Protein AF-A0AAP0GZ06-F1 (afdb_monomer)

Nearest PDB structures (foldseek):
  8beh-assembly1_n  TM=2.079E-01  e=6.860E+00  Arabidopsis thaliana
  8rdj-assembly1_H  TM=1.596E-01  e=8.346E+00  Sinapis alba

Organism: NCBI:txid3103831

Mean predicted aligned error: 20.28 Å

Solvent-accessible surface area (backbone atoms only — not comparable to full-atom values): 12655 Å² total; per-residue (Å²): 132,88,83,87,90,87,86,88,87,82,84,87,82,82,89,81,88,84,79,86,78,85,72,88,73,71,86,73,78,65,66,45,80,48,63,12,76,64,76,67,52,70,44,82,39,38,63,75,54,50,51,58,40,12,73,73,49,83,70,37,52,61,40,74,68,58,50,53,52,29,54,47,44,39,70,70,39,95,53,95,58,54,70,66,58,24,42,51,52,50,38,50,54,49,46,51,66,65,70,61,57,80,59,100,54,55,66,61,54,48,53,50,52,52,50,51,53,53,48,56,64,66,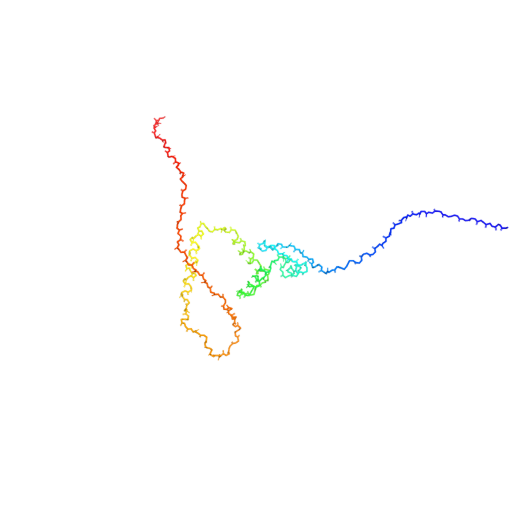73,44,81,73,76,79,80,75,78,94,72,86,80,91,78,94,67,100,63,90,72,80,78,76,77,91,79,83,76,86,84,79,79,82,79,87,78,79,90,80,87,81,86,80,88,80,92,80,83,87,80,85,83,82,90,78,87,85,92,130

Secondary structure (DSSP, 8-state):
-------------------------------EEEE-TTT--EEEE-HHHHHHHHHHTTT----HHHHHHHHHHHHH-SS---HHHHHHHHHHHHHHHHHT-S-S-HHHHHHHHHHHHHHHHHHS-------S------------PPPS----------------PPP---------------

InterPro domains:
  IPR012876 Protein of unknown function DUF1677, plant [PF07911] (31-124)
  IPR012876 Protein of unknown function DUF1677, plant [PTHR33108] (17-156)

pLDDT: mean 71.79, std 23.16, range [31.97, 98.0]

Foldseek 3Di:
DDDDDDDDDDDDDDDDDDDDDPDPDDPPQDWDWDQFPQARDIDIGGPVVQVVCCVQQVNGGHDPVLVVQLVVLCVVDPDRDHSNVSSVVSSVVSVCVVPVPQPPCNPVVVVVVVVVVVVVVVPPPPPPDDDDDDDDDDDPDPDDDDDPPDDPPPPDPDDDDDDDDDDDDDDDDDDDDDDDDD

Sequence (182 aa):
MSTTVMSDAVMMPSTESQSATANLSSPTTEVEFAECECCGLTEECTPAYMERIRERYQGKWICGLCGEAVKEEIVRSERLISTEEAMMRHMTFRRASRSSGPPPNPAVHLISAMRQIIRRSLDSPRSLRSVPCSPTRKTDSVGIARSESCIPSLTLAVESLSLSTSNASDEFEEPSEKDLET

Radius of gyration: 37.29 Å; Cα contacts (8 Å, |Δi|>4): 82; chains: 1; bounding box: 120×60×111 Å

Structure (mmCIF, N/CA/C/O backbone):
data_AF-A0AAP0GZ06-F1
#
_entry.id   AF-A0AAP0GZ06-F1
#
loop_
_atom_site.group_PDB
_atom_site.id
_atom_site.type_symbol
_atom_site.label_atom_id
_atom_site.label_alt_id
_atom_site.label_comp_id
_atom_site.label_asym_id
_atom_site.label_entity_id
_atom_site.label_seq_id
_atom_site.pdbx_PDB_ins_code
_atom_site.Cartn_x
_atom_site.Cartn_y
_atom_site.Cartn_z
_atom_site.occupancy
_atom_site.B_iso_or_equiv
_atom_site.auth_seq_id
_atom_site.auth_comp_id
_atom_site.auth_asym_id
_atom_site.auth_atom_id
_atom_site.pdbx_PDB_model_num
ATOM 1 N N . MET A 1 1 ? -54.064 36.022 72.153 1.00 43.84 1 MET A N 1
ATOM 2 C CA . MET A 1 1 ? -53.258 34.867 72.609 1.00 43.84 1 MET A CA 1
ATOM 3 C C . MET A 1 1 ? -52.317 34.567 71.447 1.00 43.84 1 MET A C 1
ATOM 5 O O . MET A 1 1 ? -52.826 34.261 70.382 1.00 43.84 1 MET A O 1
ATOM 9 N N . SER A 1 2 ? -51.082 35.088 71.464 1.00 47.38 2 SER A N 1
ATOM 10 C CA . SER A 1 2 ? -49.859 34.377 71.921 1.00 47.38 2 SER A CA 1
ATOM 11 C C . SER A 1 2 ? -49.608 33.147 71.029 1.00 47.38 2 SER A C 1
ATOM 13 O O . SER A 1 2 ? -50.518 32.343 70.912 1.00 47.38 2 SER A O 1
ATOM 15 N N . THR A 1 3 ? -48.491 32.890 70.341 1.00 43.47 3 THR A N 1
ATOM 16 C CA . THR A 1 3 ? -47.041 33.134 70.542 1.00 43.47 3 THR A CA 1
ATOM 17 C C . THR A 1 3 ? -46.351 32.418 69.354 1.00 43.47 3 THR A C 1
ATOM 19 O O . THR A 1 3 ? -46.776 31.319 69.022 1.00 43.47 3 THR A O 1
ATOM 22 N N . THR A 1 4 ? -45.439 33.024 68.587 1.00 53.28 4 THR A N 1
ATOM 23 C CA . THR A 1 4 ? -43.962 32.865 68.669 1.00 53.28 4 THR A CA 1
ATOM 24 C C . THR A 1 4 ? -43.348 32.254 67.390 1.00 53.28 4 THR A C 1
ATOM 26 O O . THR A 1 4 ? -43.836 31.279 66.835 1.00 53.28 4 THR A O 1
ATOM 29 N N . VAL A 1 5 ? -42.267 32.926 66.984 1.00 51.78 5 VAL A N 1
ATOM 30 C CA . VAL A 1 5 ? -41.202 32.748 65.973 1.00 51.78 5 VAL A CA 1
ATOM 31 C C . VAL A 1 5 ? -40.556 31.359 65.792 1.00 51.78 5 VAL A C 1
ATOM 33 O O . VAL A 1 5 ? -40.440 30.623 66.763 1.00 51.78 5 VAL A O 1
ATOM 36 N N . MET A 1 6 ? -39.992 31.098 64.594 1.00 47.09 6 MET A N 1
ATOM 37 C CA . MET A 1 6 ? -38.533 30.977 64.328 1.00 47.09 6 MET A CA 1
ATOM 38 C C . MET A 1 6 ? -38.221 31.234 62.833 1.00 47.09 6 MET A C 1
ATOM 40 O O . MET A 1 6 ? -39.014 30.898 61.957 1.00 47.09 6 MET A O 1
ATOM 44 N N . SER A 1 7 ? -37.087 31.886 62.579 1.00 65.00 7 SER A N 1
ATOM 45 C CA . SER A 1 7 ? -36.560 32.364 61.290 1.00 65.00 7 SER A CA 1
ATOM 46 C C . SER A 1 7 ? -35.683 31.316 60.592 1.00 65.00 7 SER A C 1
ATOM 48 O O . SER A 1 7 ? -35.081 30.516 61.295 1.00 65.00 7 SER A O 1
ATOM 50 N N . ASP A 1 8 ? -35.486 31.412 59.269 1.00 48.53 8 ASP A N 1
ATOM 51 C CA . ASP A 1 8 ? -34.122 31.547 58.725 1.00 48.53 8 ASP A CA 1
ATOM 52 C C . ASP A 1 8 ? -34.098 32.039 57.270 1.00 48.53 8 ASP A C 1
ATOM 54 O O . ASP A 1 8 ? -34.990 31.752 56.470 1.00 48.53 8 ASP A O 1
ATOM 58 N N . ALA A 1 9 ? -33.068 32.816 56.954 1.00 53.09 9 ALA A N 1
ATOM 59 C CA . ALA A 1 9 ? -32.809 33.417 55.656 1.00 53.09 9 ALA A CA 1
ATOM 60 C C . ALA A 1 9 ? -31.606 32.728 55.014 1.00 53.09 9 ALA A C 1
ATOM 62 O O . ALA A 1 9 ? -30.548 32.699 55.629 1.00 53.09 9 ALA A O 1
ATOM 63 N N . VAL A 1 10 ? -31.707 32.268 53.762 1.00 52.47 10 VAL A N 1
ATOM 64 C CA . VAL A 1 10 ? -30.516 32.059 52.920 1.00 52.47 10 VAL A CA 1
ATOM 65 C C . VAL A 1 10 ? -30.846 32.046 51.421 1.00 52.47 10 VAL A C 1
ATOM 67 O O . VAL A 1 10 ? -31.590 31.204 50.938 1.00 52.47 10 VAL A O 1
ATOM 70 N N . MET A 1 11 ? -30.206 32.995 50.729 1.00 42.44 11 MET A N 1
ATOM 71 C CA . MET A 1 11 ? -29.525 32.875 49.430 1.00 42.44 11 MET A CA 1
ATOM 72 C C . MET A 1 11 ? -30.334 32.538 48.158 1.00 42.44 11 MET A C 1
ATOM 74 O O . MET A 1 11 ? -30.712 31.401 47.905 1.00 42.44 11 MET A O 1
ATOM 78 N N . MET A 1 12 ? -30.462 33.540 47.277 1.00 44.38 12 MET A N 1
ATOM 79 C CA . MET A 1 12 ? -30.664 33.344 45.830 1.00 44.38 12 MET A CA 1
ATOM 80 C C . MET A 1 12 ? -29.331 32.937 45.174 1.00 44.38 12 MET A C 1
ATOM 82 O O . MET A 1 12 ? -28.272 33.347 45.658 1.00 44.38 12 MET A O 1
ATOM 86 N N . PRO A 1 13 ? -29.363 32.221 44.037 1.00 54.28 13 PRO A N 1
ATOM 87 C CA . PRO A 1 13 ? -29.021 32.935 42.804 1.00 54.28 13 PRO A CA 1
ATOM 88 C C . PRO A 1 13 ? -29.869 32.571 41.568 1.00 54.28 13 PRO A C 1
ATOM 90 O O . PRO A 1 13 ? -30.161 31.417 41.279 1.00 54.28 13 PRO A O 1
ATOM 93 N N . SER A 1 14 ? -30.237 33.641 40.863 1.00 44.16 14 SER A N 1
ATOM 94 C CA . SER A 1 14 ? -30.214 33.899 39.416 1.00 44.16 14 SER A CA 1
ATOM 95 C C . SER A 1 14 ? -30.240 32.749 38.388 1.00 44.16 14 SER A C 1
ATOM 97 O O . SER A 1 14 ? -29.300 31.976 38.270 1.00 44.16 14 SER A O 1
ATOM 99 N N . THR A 1 15 ? -31.298 32.800 37.562 1.00 48.66 15 THR A N 1
ATOM 100 C CA . THR A 1 15 ? -31.327 32.745 36.079 1.00 48.66 15 THR A CA 1
ATOM 101 C C . THR A 1 15 ? -30.446 31.738 35.330 1.00 48.66 15 THR A C 1
ATOM 103 O O . THR A 1 15 ? -29.238 31.915 35.289 1.00 48.66 15 THR A O 1
ATOM 106 N N . GLU A 1 16 ? -31.066 30.877 34.510 1.00 41.91 16 GLU A N 1
ATOM 107 C CA . GLU A 1 16 ? -30.888 30.962 33.047 1.00 41.91 16 GLU A CA 1
ATOM 108 C C . GLU A 1 16 ? -31.939 30.152 32.267 1.00 41.91 16 GLU A C 1
ATOM 110 O O . GLU A 1 16 ? -32.264 29.009 32.591 1.00 41.91 16 GLU A O 1
ATOM 115 N N . SER A 1 17 ? -32.481 30.794 31.233 1.00 50.09 17 SER A N 1
ATOM 116 C CA . SER A 1 17 ? -33.440 30.261 30.269 1.00 50.09 17 SER A CA 1
ATOM 117 C C . SER A 1 17 ? -32.804 29.191 29.384 1.00 50.09 17 SER A C 1
ATO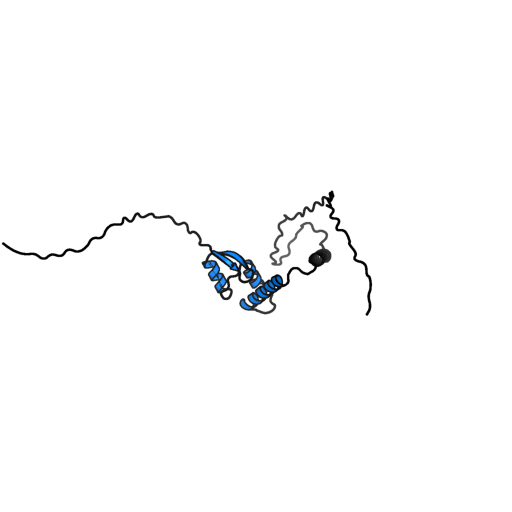M 119 O O . SER A 1 17 ? -31.853 29.471 28.662 1.00 50.09 17 SER A O 1
ATOM 121 N N . GLN A 1 18 ? -33.383 27.992 29.348 1.00 50.00 18 GLN A N 1
ATOM 122 C CA . GLN A 1 18 ? -33.022 26.968 28.367 1.00 50.00 18 GLN A CA 1
ATOM 123 C C . GLN A 1 18 ? -33.938 27.084 27.143 1.00 50.00 18 GLN A C 1
ATOM 125 O O . GLN A 1 18 ? -35.078 26.622 27.144 1.00 50.00 18 GLN A O 1
ATOM 130 N N . SER A 1 19 ? -33.431 27.736 26.096 1.00 43.78 19 SER A N 1
ATOM 131 C CA . SER A 1 19 ? -33.987 27.661 24.744 1.00 43.78 19 SER A CA 1
ATOM 132 C C . SER A 1 19 ? -33.504 26.367 24.091 1.00 43.78 19 SER A C 1
ATOM 134 O O . SER A 1 19 ? -32.322 26.224 23.788 1.00 43.78 19 SER A O 1
ATOM 136 N N . ALA A 1 20 ? -34.420 25.426 23.872 1.00 48.34 20 ALA A N 1
ATOM 137 C CA . ALA A 1 20 ? -34.165 24.198 23.132 1.00 48.34 20 ALA A CA 1
ATOM 138 C C . ALA A 1 20 ? -34.096 24.487 21.622 1.00 48.34 20 ALA A C 1
ATOM 140 O O . ALA A 1 20 ? -35.120 24.628 20.956 1.00 48.34 20 ALA A O 1
ATOM 141 N N . THR A 1 21 ? -32.887 24.549 21.067 1.00 46.06 21 THR A N 1
ATOM 142 C CA . THR A 1 21 ? -32.644 24.400 19.628 1.00 46.06 21 THR A CA 1
ATOM 143 C C . THR A 1 21 ? -32.327 22.938 19.332 1.00 46.06 21 THR A C 1
ATOM 145 O O . THR A 1 21 ? -31.205 22.464 19.497 1.00 46.06 21 THR A O 1
ATOM 148 N N . ALA A 1 22 ? -33.343 22.198 18.891 1.00 54.78 22 ALA A N 1
ATOM 149 C CA . ALA A 1 22 ? -33.158 20.900 18.259 1.00 54.78 22 ALA A CA 1
ATOM 150 C C . ALA A 1 22 ? -32.552 21.116 16.862 1.00 54.78 22 ALA A C 1
ATOM 152 O O . ALA A 1 22 ? -33.269 21.382 15.899 1.00 54.78 22 ALA A O 1
ATOM 153 N N . ASN A 1 23 ? -31.227 21.025 16.752 1.00 57.28 23 ASN A N 1
ATOM 154 C CA . ASN A 1 23 ? -30.559 20.959 15.457 1.00 57.28 23 ASN A CA 1
ATOM 155 C C . ASN A 1 23 ? -30.614 19.514 14.948 1.00 57.28 23 ASN A C 1
ATOM 157 O O . ASN A 1 23 ? -30.036 18.610 15.552 1.00 57.28 23 ASN A O 1
ATOM 161 N N . LEU A 1 24 ? -31.322 19.306 13.833 1.00 56.00 24 LEU A N 1
ATOM 162 C CA . LEU A 1 24 ? -31.245 18.086 13.034 1.00 56.00 24 LEU A CA 1
ATOM 163 C C . LEU A 1 24 ? -29.794 17.896 12.574 1.00 56.00 24 LEU A C 1
ATOM 165 O O . LEU A 1 24 ? -29.344 18.548 11.635 1.00 56.00 24 LEU A O 1
ATOM 169 N N . SER A 1 25 ? -29.069 17.003 13.240 1.00 48.88 25 SER A N 1
ATOM 170 C CA . SER A 1 25 ? -27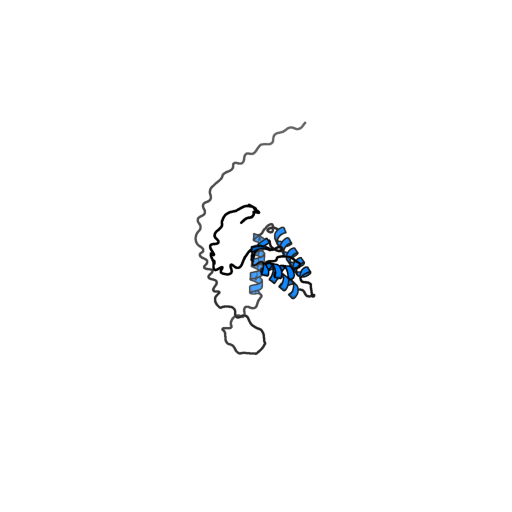.746 16.577 12.805 1.00 48.88 25 SER A CA 1
ATOM 171 C C . SER A 1 25 ? -27.924 15.433 11.810 1.00 48.88 25 SER A C 1
ATOM 173 O O . SER A 1 25 ? -28.234 14.302 12.187 1.00 48.88 25 SER A O 1
ATOM 175 N N . SER A 1 26 ? -27.779 15.723 10.516 1.00 56.53 26 SER A N 1
ATOM 176 C CA . SER A 1 26 ? -27.399 14.687 9.552 1.00 56.53 26 SER A CA 1
ATOM 177 C C . SER A 1 26 ? -26.149 13.981 10.085 1.00 56.53 26 SER A C 1
ATOM 179 O O . SER A 1 26 ? -25.292 14.687 10.619 1.00 56.53 26 SER A O 1
ATOM 181 N N . PRO A 1 27 ? -25.985 12.655 9.945 1.00 60.56 27 PRO A N 1
ATOM 182 C CA . PRO A 1 27 ? -24.750 12.006 10.352 1.00 60.56 27 PRO A CA 1
ATOM 183 C C . PRO A 1 27 ? -23.624 12.535 9.461 1.00 60.56 27 PRO A C 1
ATOM 185 O O . PRO A 1 27 ? -23.414 12.059 8.349 1.00 60.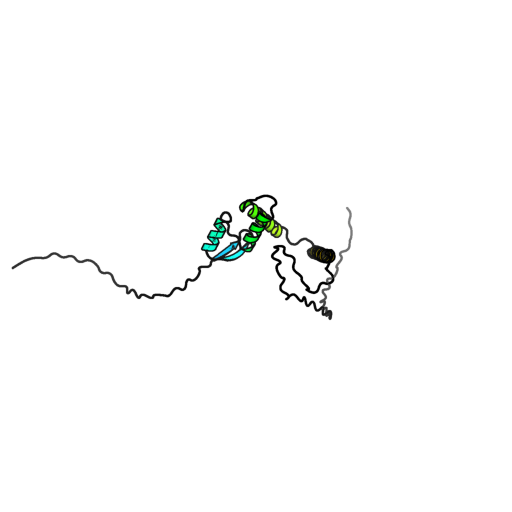56 27 PRO A O 1
ATOM 188 N N . THR A 1 28 ? -22.922 13.563 9.927 1.00 63.56 28 THR A N 1
ATOM 189 C CA . THR A 1 28 ? -21.618 13.934 9.403 1.00 63.56 28 THR A CA 1
ATOM 190 C C . THR A 1 28 ? -20.729 12.752 9.732 1.00 63.56 28 THR A C 1
ATOM 192 O O . THR A 1 28 ? -20.362 12.559 10.889 1.00 63.56 28 THR A O 1
ATOM 195 N N . THR A 1 29 ? -20.476 11.892 8.747 1.00 76.94 29 THR A N 1
ATOM 196 C CA . THR A 1 29 ? -19.461 10.850 8.868 1.00 76.94 29 THR A CA 1
ATOM 197 C C . THR A 1 29 ? -18.151 11.547 9.176 1.00 76.94 29 THR A C 1
ATOM 199 O O . THR A 1 29 ? -17.583 12.208 8.310 1.00 76.94 29 THR A O 1
ATOM 202 N N . GLU A 1 30 ? -17.743 11.455 10.435 1.00 88.44 30 GLU A N 1
ATOM 203 C CA . GLU A 1 30 ? -16.473 11.963 10.918 1.00 88.44 30 GLU A CA 1
ATOM 204 C C . GLU A 1 30 ? -15.359 11.272 10.129 1.00 88.44 30 GLU A C 1
ATOM 206 O O . GLU A 1 30 ? -15.278 10.039 10.076 1.00 88.44 30 GLU A O 1
ATOM 211 N N . VAL A 1 31 ? -14.573 12.085 9.429 1.00 94.50 31 VAL A N 1
ATOM 212 C CA . VAL A 1 31 ? -13.456 11.654 8.594 1.00 94.50 31 VAL A CA 1
ATOM 213 C C . VAL A 1 31 ? -12.180 12.301 9.111 1.00 94.50 31 VAL A C 1
ATOM 215 O O . VAL A 1 31 ? -12.157 13.486 9.440 1.00 94.50 31 VAL A O 1
ATOM 218 N N . GLU A 1 32 ? -11.121 11.508 9.168 1.00 94.12 32 GLU A N 1
ATOM 219 C CA . GLU A 1 32 ? -9.778 11.891 9.582 1.00 94.12 32 GLU A CA 1
ATOM 220 C C . GLU A 1 32 ? -8.793 11.649 8.434 1.00 94.12 32 GLU A C 1
ATOM 222 O O . GLU A 1 32 ? -9.022 10.813 7.558 1.00 94.12 32 GLU A O 1
ATOM 227 N N . PHE A 1 33 ? -7.669 12.360 8.452 1.00 96.25 33 PHE A N 1
ATOM 228 C CA . PHE A 1 33 ? -6.562 12.117 7.532 1.00 96.25 33 PHE A CA 1
ATOM 229 C C . PHE A 1 33 ? -5.517 11.243 8.215 1.00 96.25 33 PHE A C 1
ATOM 231 O O . PHE A 1 33 ? -5.000 11.603 9.273 1.00 96.25 33 PHE A O 1
ATOM 238 N N . ALA A 1 34 ? -5.169 10.118 7.597 1.00 96.38 34 ALA A N 1
ATOM 239 C CA . ALA A 1 34 ? -4.198 9.184 8.150 1.00 96.38 34 ALA A CA 1
ATOM 240 C C . ALA A 1 34 ? -3.103 8.848 7.130 1.00 96.38 34 ALA A C 1
ATOM 242 O O . ALA A 1 34 ? -3.376 8.447 5.997 1.00 96.38 34 ALA A O 1
ATOM 243 N N . GLU A 1 35 ? -1.843 8.993 7.543 1.00 97.25 35 GLU A N 1
ATOM 244 C CA . GLU A 1 35 ? -0.670 8.708 6.714 1.00 97.25 35 GLU A CA 1
ATOM 245 C C . GLU A 1 35 ? -0.278 7.228 6.801 1.00 97.25 35 GLU A C 1
ATOM 247 O O . GLU A 1 35 ? 0.003 6.703 7.877 1.00 97.25 35 GLU A O 1
ATOM 252 N N . CYS A 1 36 ? -0.242 6.541 5.660 1.00 97.19 36 CYS A N 1
ATOM 253 C CA . CYS A 1 36 ? 0.118 5.129 5.586 1.00 97.19 36 CYS A CA 1
ATOM 254 C C . CYS A 1 36 ? 1.582 4.874 5.972 1.00 97.19 36 CYS A C 1
ATOM 256 O O . CYS A 1 36 ? 2.507 5.353 5.312 1.00 97.19 36 CYS A O 1
ATOM 258 N N . GLU A 1 37 ? 1.806 3.979 6.934 1.00 95.69 37 GLU A N 1
ATOM 259 C CA . GLU A 1 37 ? 3.143 3.642 7.444 1.00 95.69 37 GLU A CA 1
ATOM 260 C C . GLU A 1 37 ? 4.045 2.937 6.420 1.00 95.69 37 GLU A C 1
ATOM 262 O O . GLU A 1 37 ? 5.271 2.917 6.552 1.00 95.69 37 GLU A O 1
ATOM 267 N N . CYS A 1 38 ? 3.463 2.329 5.383 1.00 94.94 38 CYS A N 1
ATOM 268 C CA . CYS A 1 38 ? 4.240 1.724 4.307 1.00 94.94 38 CYS A CA 1
ATOM 269 C C . CYS A 1 38 ? 4.753 2.776 3.325 1.00 94.94 38 CYS A C 1
ATOM 271 O O . CYS A 1 38 ? 5.876 2.651 2.834 1.00 94.94 38 CYS A O 1
ATOM 273 N N . CYS A 1 39 ? 3.923 3.764 2.979 1.00 94.88 39 CYS A N 1
ATOM 274 C CA . CYS A 1 39 ? 4.129 4.576 1.786 1.00 94.88 39 CYS A CA 1
ATOM 275 C C . CYS A 1 39 ? 4.176 6.083 1.959 1.00 94.88 39 CYS A C 1
ATOM 277 O O . CYS A 1 39 ? 4.667 6.740 1.040 1.00 94.88 39 CYS A O 1
ATOM 279 N N . GLY A 1 40 ? 3.702 6.600 3.085 1.00 94.56 40 GLY A N 1
ATOM 280 C CA . GLY A 1 40 ? 3.523 8.028 3.316 1.00 94.56 40 GLY A CA 1
ATOM 281 C C . GLY A 1 40 ? 2.369 8.647 2.523 1.00 94.56 40 GLY A C 1
ATOM 282 O O . GLY A 1 40 ? 2.290 9.864 2.428 1.00 94.56 40 GLY A O 1
ATOM 283 N N . LEU A 1 41 ? 1.499 7.842 1.894 1.00 95.00 41 LEU A N 1
ATOM 284 C CA . LEU A 1 41 ? 0.279 8.368 1.280 1.00 95.00 41 LEU A CA 1
ATOM 285 C C . LEU A 1 41 ? -0.732 8.669 2.385 1.00 95.00 41 LEU A C 1
ATOM 287 O O . LEU A 1 41 ? -1.040 7.783 3.185 1.00 95.00 41 LEU A O 1
ATOM 291 N N . THR A 1 42 ? -1.253 9.888 2.390 1.00 97.31 42 THR A N 1
ATOM 292 C CA . THR A 1 42 ? -2.337 10.306 3.280 1.00 97.31 42 THR A CA 1
ATOM 293 C C . THR A 1 42 ? -3.683 10.024 2.623 1.00 97.31 42 THR A C 1
ATOM 295 O O . THR A 1 42 ? -3.897 10.401 1.472 1.00 97.31 42 THR A O 1
ATOM 298 N N . GLU A 1 43 ? -4.585 9.367 3.350 1.00 96.12 43 GLU A N 1
ATOM 299 C CA . GLU A 1 43 ? -5.951 9.067 2.905 1.00 96.12 43 GLU A CA 1
ATOM 300 C C . GLU A 1 43 ? -6.980 9.627 3.899 1.00 96.12 43 GLU A C 1
ATOM 302 O O . GLU A 1 43 ? -6.721 9.676 5.102 1.00 96.12 43 GLU A O 1
ATOM 307 N N . GLU A 1 44 ? -8.144 10.035 3.385 1.00 96.00 44 GLU A N 1
ATOM 308 C CA . GLU A 1 44 ? -9.330 10.384 4.179 1.00 96.00 44 GLU A CA 1
ATOM 309 C C . GLU A 1 44 ? -10.058 9.108 4.591 1.00 96.00 44 GLU A C 1
ATOM 311 O O . GLU A 1 44 ? -10.425 8.293 3.740 1.00 96.00 44 GLU A O 1
ATOM 316 N N . CYS A 1 45 ? -10.254 8.898 5.888 1.00 95.06 45 CYS A N 1
ATOM 317 C CA . CYS A 1 45 ? -10.784 7.655 6.429 1.00 95.06 45 CYS A CA 1
ATOM 318 C C . CYS A 1 45 ? -11.682 7.900 7.636 1.00 95.06 45 CYS A C 1
ATOM 320 O O . CYS A 1 45 ? -11.477 8.830 8.405 1.00 95.06 45 CYS A O 1
ATOM 322 N N . THR A 1 46 ? -12.672 7.030 7.834 1.00 96.00 46 THR A N 1
ATOM 323 C CA . THR A 1 46 ? -13.455 7.047 9.074 1.00 96.00 46 THR A CA 1
ATOM 324 C C . THR A 1 46 ? -12.669 6.368 10.203 1.00 96.00 46 THR A C 1
ATOM 326 O O . THR A 1 46 ? -11.983 5.369 9.939 1.00 96.00 46 THR A O 1
ATOM 329 N N . PRO A 1 47 ? -12.807 6.812 11.466 1.00 95.62 47 PRO A N 1
ATOM 330 C CA . PRO A 1 47 ? -12.124 6.187 12.604 1.00 95.62 47 PRO A CA 1
ATOM 331 C C . PRO A 1 47 ? -12.393 4.677 12.706 1.00 95.62 47 PRO A C 1
ATOM 333 O O . PRO A 1 47 ? -11.472 3.871 12.844 1.00 95.62 47 PRO A O 1
ATOM 336 N N . ALA A 1 48 ? -13.646 4.265 12.486 1.00 95.94 48 ALA A N 1
ATOM 337 C CA . ALA A 1 48 ? -14.047 2.857 12.482 1.00 95.94 48 ALA A CA 1
ATOM 338 C C . ALA A 1 48 ? -13.402 2.029 11.350 1.00 95.94 48 ALA A C 1
ATOM 340 O O . ALA A 1 48 ? -13.255 0.808 11.453 1.00 95.94 48 ALA A O 1
ATOM 341 N N . TYR A 1 49 ? -13.043 2.646 10.219 1.00 95.94 49 TYR A N 1
ATOM 342 C CA . TYR A 1 49 ? -12.261 1.963 9.189 1.00 95.94 49 TYR A CA 1
ATOM 343 C C . TYR A 1 49 ? -10.791 1.850 9.600 1.00 95.94 49 TYR A C 1
ATOM 345 O O . TYR A 1 49 ? -10.211 0.774 9.455 1.00 95.94 49 TYR A O 1
ATOM 353 N N . MET A 1 50 ? -10.219 2.908 10.178 1.00 96.06 50 MET A N 1
ATOM 354 C CA . MET A 1 50 ? -8.847 2.902 10.689 1.00 96.06 50 MET A CA 1
ATOM 355 C C . MET A 1 50 ? -8.614 1.814 11.734 1.00 96.06 50 MET A C 1
ATOM 357 O O . MET A 1 50 ? -7.628 1.085 11.635 1.00 96.06 50 MET A O 1
ATOM 361 N N . GLU A 1 51 ? -9.530 1.643 12.685 1.00 96.94 51 GLU A N 1
ATOM 362 C CA . GLU A 1 51 ? -9.456 0.579 13.693 1.00 96.94 51 GLU A CA 1
ATOM 363 C C . GLU A 1 51 ? -9.430 -0.817 13.061 1.00 96.94 51 GLU A C 1
ATOM 365 O O . GLU A 1 51 ? -8.512 -1.590 13.328 1.00 96.94 51 GLU A O 1
ATOM 370 N N . ARG A 1 52 ? -10.341 -1.111 12.123 1.00 96.94 52 ARG A N 1
ATOM 371 C CA . ARG A 1 52 ? -10.371 -2.408 11.416 1.00 96.94 52 ARG A CA 1
ATOM 372 C C . ARG A 1 52 ? -9.088 -2.704 10.641 1.00 96.94 52 ARG A C 1
ATOM 374 O O . ARG A 1 52 ? -8.678 -3.860 10.521 1.00 96.94 52 ARG A O 1
ATOM 381 N N . ILE A 1 53 ? -8.467 -1.677 10.064 1.00 97.44 53 ILE A N 1
ATOM 382 C CA . ILE A 1 53 ? -7.178 -1.823 9.382 1.00 97.44 53 ILE A CA 1
ATOM 383 C C . ILE A 1 53 ? -6.080 -2.120 10.404 1.00 97.44 53 ILE A C 1
ATOM 385 O O . ILE A 1 53 ? 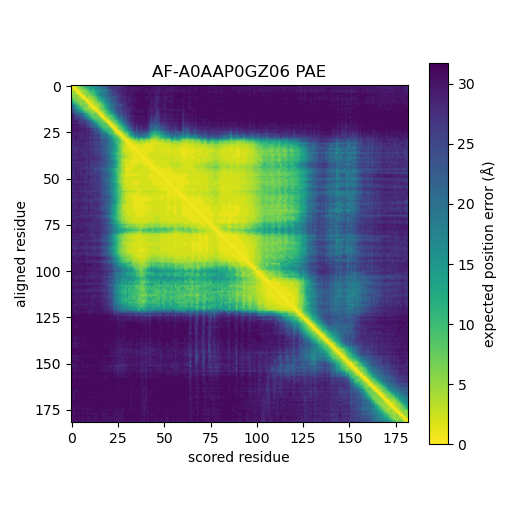-5.332 -3.081 10.217 1.00 97.44 53 ILE A O 1
ATOM 389 N N . ARG A 1 54 ? -6.030 -1.385 11.518 1.00 97.19 54 ARG A N 1
ATOM 390 C CA . ARG A 1 54 ? -5.050 -1.623 12.586 1.00 97.19 54 ARG A CA 1
ATOM 391 C C . ARG A 1 54 ? -5.179 -3.019 13.194 1.00 97.19 54 ARG A C 1
ATOM 393 O O . ARG A 1 54 ? -4.162 -3.673 13.403 1.00 97.19 54 ARG A O 1
ATOM 400 N N . GLU A 1 55 ? -6.391 -3.525 13.399 1.00 97.25 55 GLU A N 1
ATOM 401 C CA . GLU A 1 55 ? -6.627 -4.901 13.862 1.00 97.25 55 GLU A CA 1
ATOM 402 C C . GLU A 1 55 ? -6.030 -5.947 12.910 1.00 97.25 55 GLU A C 1
ATOM 404 O O . GLU A 1 55 ? -5.419 -6.926 13.341 1.00 97.25 55 GLU A O 1
ATOM 409 N N . ARG A 1 56 ? -6.166 -5.735 11.596 1.00 96.12 56 ARG A N 1
ATOM 410 C CA . ARG A 1 56 ? -5.671 -6.667 10.573 1.00 96.12 56 ARG A CA 1
ATOM 411 C C . ARG A 1 56 ? -4.151 -6.623 10.406 1.00 96.12 56 ARG A C 1
ATOM 413 O O . ARG A 1 56 ? -3.539 -7.648 10.096 1.00 96.12 56 ARG A O 1
ATOM 420 N N . TYR A 1 57 ? -3.552 -5.451 10.582 1.00 96.38 57 TYR A N 1
ATOM 421 C CA . TYR A 1 57 ? -2.171 -5.160 10.198 1.00 96.38 57 TYR A CA 1
ATOM 422 C C . TYR A 1 57 ? -1.297 -4.778 11.399 1.00 96.38 57 TYR A C 1
ATOM 424 O O . TYR A 1 57 ? -0.512 -3.836 11.345 1.00 96.38 57 TYR A O 1
ATOM 432 N N . GLN A 1 58 ? -1.419 -5.533 12.495 1.00 94.19 58 GLN A N 1
ATOM 433 C CA . GLN A 1 58 ? -0.512 -5.476 13.652 1.00 94.19 58 GLN A CA 1
ATOM 434 C C . GLN A 1 58 ? -0.433 -4.071 14.276 1.00 94.19 58 GLN A C 1
ATOM 436 O O . GLN A 1 58 ? 0.640 -3.572 14.608 1.00 94.19 58 GLN A O 1
ATOM 441 N N . GLY A 1 59 ? -1.585 -3.411 14.399 1.00 95.81 59 GLY A N 1
ATOM 442 C CA . GLY A 1 59 ? -1.715 -2.063 14.945 1.00 95.81 59 GLY A CA 1
ATOM 443 C C . GLY A 1 59 ? -1.382 -0.946 13.957 1.00 95.81 59 GLY A C 1
ATOM 444 O O . GLY A 1 59 ? -1.532 0.222 14.312 1.00 95.81 59 GLY A O 1
ATOM 445 N N . LYS A 1 60 ? -0.963 -1.277 12.730 1.00 95.56 60 LYS A N 1
ATOM 446 C CA . LYS A 1 60 ? -0.503 -0.292 11.754 1.00 95.56 60 LYS A CA 1
ATOM 447 C C . LYS A 1 60 ? -1.616 0.206 10.858 1.00 95.56 60 LYS A C 1
ATOM 449 O O . LYS A 1 60 ? -2.446 -0.569 10.377 1.00 95.56 60 LYS A O 1
ATOM 454 N N . TRP A 1 61 ? -1.599 1.502 10.582 1.00 97.12 61 TRP A N 1
ATOM 455 C CA . TRP A 1 61 ? -2.433 2.077 9.540 1.00 97.12 61 TRP A CA 1
ATOM 456 C C . TRP A 1 61 ? -1.738 1.935 8.182 1.00 97.12 61 TRP A C 1
ATOM 458 O O . TRP A 1 61 ? -0.627 2.432 7.971 1.00 97.12 61 TRP A O 1
ATOM 468 N N . ILE A 1 62 ? -2.405 1.259 7.244 1.00 97.25 62 ILE A N 1
ATOM 469 C CA . ILE A 1 62 ? -1.946 1.139 5.860 1.00 97.25 62 ILE A CA 1
ATOM 470 C C . ILE A 1 62 ? -3.056 1.539 4.890 1.00 97.25 62 ILE A C 1
ATOM 472 O O . ILE A 1 62 ? -4.220 1.197 5.089 1.00 97.25 62 ILE A O 1
ATOM 476 N N . CYS A 1 63 ? -2.674 2.235 3.821 1.00 97.06 63 CYS A N 1
ATOM 477 C CA . CYS A 1 63 ? -3.594 2.653 2.771 1.00 97.06 63 CYS A CA 1
ATOM 478 C C . CYS A 1 63 ? -4.182 1.462 2.009 1.00 97.06 63 CYS A C 1
ATOM 480 O O . CYS A 1 63 ? -3.590 0.373 1.975 1.00 97.06 63 CYS A O 1
ATOM 482 N N . GLY A 1 64 ? -5.300 1.685 1.314 1.00 95.94 64 GLY A N 1
ATOM 483 C CA . GLY A 1 64 ? -5.984 0.636 0.547 1.00 95.94 64 GLY A CA 1
ATOM 484 C C . GLY A 1 64 ? -5.068 -0.084 -0.451 1.00 95.94 64 GLY A C 1
ATOM 485 O O . GLY A 1 64 ? -5.078 -1.311 -0.537 1.00 95.94 64 GLY A O 1
ATOM 486 N N . LEU A 1 65 ? -4.194 0.660 -1.136 1.00 96.75 65 LEU A N 1
ATOM 487 C CA . LEU A 1 65 ? -3.256 0.102 -2.119 1.00 96.75 65 LEU A CA 1
ATOM 488 C C . LEU A 1 65 ? -2.173 -0.780 -1.484 1.00 96.75 65 LEU A C 1
ATOM 490 O O . LEU A 1 65 ? -1.839 -1.837 -2.019 1.00 96.75 65 LEU A O 1
ATOM 494 N N . CYS A 1 66 ? -1.617 -0.364 -0.344 1.00 97.25 66 CYS A N 1
ATOM 495 C CA . CYS A 1 66 ? -0.657 -1.185 0.391 1.00 97.25 66 CYS A CA 1
ATOM 496 C C . CYS A 1 66 ? -1.340 -2.421 0.987 1.00 97.25 66 CYS A C 1
ATOM 498 O O . CYS A 1 66 ? -0.741 -3.492 0.986 1.00 97.25 66 CYS A O 1
ATOM 500 N N . GLY A 1 67 ? -2.598 -2.308 1.421 1.00 97.06 67 GLY A N 1
ATOM 501 C CA . GLY A 1 67 ? -3.398 -3.448 1.863 1.00 97.06 67 GLY A CA 1
ATOM 502 C C . GLY A 1 67 ? -3.578 -4.510 0.778 1.00 97.06 67 GLY A C 1
ATOM 503 O O . GLY A 1 67 ? -3.361 -5.690 1.045 1.00 97.06 67 GLY A O 1
ATOM 504 N N . GLU A 1 68 ? -3.910 -4.113 -0.453 1.00 98.00 68 GLU A N 1
ATOM 505 C CA . GLU A 1 68 ? -3.986 -5.056 -1.579 1.00 98.00 68 GLU A CA 1
ATOM 506 C C . GLU A 1 68 ? -2.619 -5.651 -1.926 1.00 98.00 68 GLU A C 1
ATOM 508 O O . GLU A 1 68 ? -2.508 -6.857 -2.132 1.00 98.00 68 GLU A O 1
ATOM 513 N N . ALA A 1 69 ? -1.553 -4.848 -1.902 1.00 97.19 69 ALA A N 1
ATOM 514 C CA . ALA A 1 69 ? -0.204 -5.351 -2.151 1.00 97.19 69 ALA A CA 1
ATOM 515 C C . ALA A 1 69 ? 0.251 -6.385 -1.103 1.00 97.19 69 ALA A C 1
ATOM 517 O O . ALA A 1 69 ? 0.928 -7.350 -1.448 1.00 97.19 69 ALA A O 1
ATOM 518 N N . VAL A 1 70 ? -0.131 -6.217 0.167 1.00 97.31 70 VAL A N 1
ATOM 519 C CA . VAL A 1 70 ? 0.144 -7.200 1.227 1.00 97.31 70 VAL A CA 1
ATOM 520 C C . VAL A 1 70 ? -0.643 -8.489 0.999 1.00 97.31 70 VAL A C 1
ATOM 522 O O . VAL A 1 70 ? -0.074 -9.569 1.131 1.00 97.31 70 VAL A O 1
ATOM 525 N N . LYS A 1 71 ? -1.926 -8.407 0.622 1.00 96.56 71 LYS A N 1
ATOM 526 C CA . LYS A 1 71 ? -2.717 -9.601 0.272 1.00 96.56 71 LYS A CA 1
ATOM 527 C C . LYS A 1 71 ? -2.102 -10.351 -0.907 1.00 96.56 71 LYS A C 1
ATOM 529 O O . LYS A 1 71 ? -1.991 -11.572 -0.852 1.00 96.56 71 LYS A O 1
ATOM 534 N N . GLU A 1 72 ? -1.667 -9.624 -1.932 1.00 96.50 72 GLU A N 1
ATOM 535 C CA . GLU A 1 72 ? -0.997 -10.207 -3.093 1.00 96.50 72 GLU A CA 1
ATOM 536 C C . GLU A 1 72 ? 0.321 -10.884 -2.697 1.00 96.50 72 GLU A C 1
ATOM 538 O O . GLU A 1 72 ? 0.603 -11.985 -3.153 1.00 96.50 72 GLU A O 1
ATOM 543 N N . GLU A 1 73 ? 1.108 -10.291 -1.795 1.00 96.12 73 GLU A N 1
ATOM 544 C CA . GLU A 1 73 ? 2.343 -10.909 -1.294 1.00 96.12 73 GLU A CA 1
ATOM 545 C C . GLU A 1 73 ? 2.076 -12.253 -0.593 1.00 96.12 73 GLU A C 1
ATOM 547 O O . GLU A 1 73 ? 2.841 -13.202 -0.776 1.00 96.12 73 GLU A O 1
ATOM 552 N N . ILE A 1 74 ? 0.973 -12.362 0.159 1.00 95.75 74 ILE A N 1
ATOM 553 C CA . ILE A 1 74 ? 0.546 -13.617 0.801 1.00 95.75 74 ILE A CA 1
ATOM 554 C C . ILE A 1 74 ? 0.181 -14.668 -0.254 1.00 95.75 74 ILE A C 1
ATOM 556 O O . ILE A 1 74 ? 0.617 -15.811 -0.143 1.00 95.75 74 ILE A O 1
ATOM 560 N N . VAL A 1 75 ? -0.595 -14.290 -1.275 1.00 95.56 75 VAL A N 1
ATOM 561 C CA . VAL A 1 75 ? -1.065 -15.207 -2.333 1.00 95.56 75 VAL A CA 1
ATOM 562 C C . VAL A 1 75 ? 0.074 -15.647 -3.254 1.00 95.56 75 VAL A C 1
ATOM 564 O O . VAL A 1 75 ? 0.134 -16.805 -3.662 1.00 95.56 75 VAL A O 1
ATOM 567 N N . ARG A 1 76 ? 0.993 -14.735 -3.578 1.00 93.31 76 ARG A N 1
ATOM 568 C CA . ARG A 1 76 ? 2.119 -14.967 -4.491 1.00 93.31 76 AR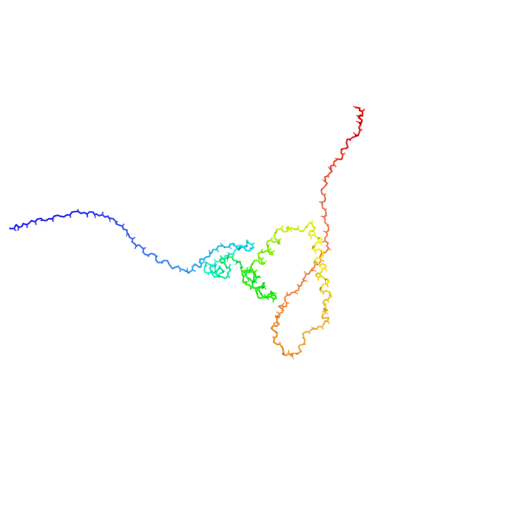G A CA 1
ATOM 569 C C . ARG A 1 76 ? 3.241 -15.789 -3.853 1.00 93.31 76 ARG A C 1
ATOM 571 O O . ARG A 1 76 ? 4.075 -16.343 -4.568 1.00 93.31 76 ARG A O 1
ATOM 578 N N . SER A 1 77 ? 3.313 -15.835 -2.525 1.00 90.69 77 SER A N 1
ATOM 579 C CA . SER A 1 77 ? 4.343 -16.588 -1.815 1.00 90.69 77 SER A CA 1
ATOM 580 C C . SER A 1 77 ? 4.122 -18.095 -1.979 1.00 90.69 77 SER A C 1
ATOM 582 O O . SER A 1 77 ? 3.074 -18.624 -1.632 1.00 90.69 77 SER A O 1
ATOM 584 N N . GLU A 1 78 ? 5.148 -18.813 -2.447 1.00 88.94 78 GLU A N 1
ATOM 585 C CA . GLU A 1 78 ? 5.121 -20.282 -2.595 1.00 88.94 78 GLU A CA 1
ATOM 586 C C . GLU A 1 78 ? 4.893 -21.020 -1.264 1.00 88.94 78 GLU A C 1
ATOM 588 O O . GLU A 1 78 ? 4.488 -22.182 -1.237 1.00 88.94 78 GLU A O 1
ATOM 593 N N . ARG A 1 79 ? 5.178 -20.349 -0.144 1.00 91.69 79 ARG A N 1
ATOM 594 C CA . ARG A 1 79 ? 4.938 -20.837 1.215 1.00 91.69 79 ARG A CA 1
ATOM 595 C C . ARG A 1 79 ? 3.892 -19.970 1.892 1.00 91.69 79 ARG A C 1
ATOM 597 O O . ARG A 1 79 ? 3.882 -18.756 1.690 1.00 91.69 79 ARG A O 1
ATOM 604 N N . LEU A 1 80 ? 3.096 -20.582 2.769 1.00 93.06 80 LEU A N 1
ATOM 605 C CA . LEU A 1 80 ? 2.206 -19.851 3.666 1.00 93.06 80 LEU A CA 1
ATOM 606 C C . LEU A 1 80 ? 3.036 -18.904 4.540 1.00 93.06 80 LEU A C 1
ATOM 608 O O . LEU A 1 80 ? 3.896 -19.347 5.302 1.00 93.06 80 LEU A O 1
ATOM 612 N N . ILE A 1 81 ? 2.785 -17.605 4.401 1.00 96.75 81 ILE A N 1
ATOM 613 C CA . ILE A 1 81 ? 3.399 -16.550 5.209 1.00 96.75 81 ILE A CA 1
ATOM 614 C C . ILE A 1 81 ? 2.325 -15.838 6.024 1.00 96.75 81 ILE A C 1
ATOM 616 O O . ILE A 1 81 ? 1.164 -15.771 5.619 1.00 96.75 81 ILE A O 1
ATOM 620 N N . SER A 1 82 ? 2.712 -15.315 7.185 1.00 96.69 82 SER A N 1
ATOM 621 C CA . SER A 1 82 ? 1.823 -14.490 7.997 1.00 96.69 82 SER A CA 1
ATOM 622 C C . SER A 1 82 ? 1.602 -13.122 7.346 1.00 96.69 82 SER A C 1
ATOM 624 O O . SER A 1 82 ? 2.418 -12.652 6.548 1.00 96.69 82 SER A O 1
ATOM 626 N N . THR A 1 83 ? 0.515 -12.448 7.728 1.00 96.19 83 THR A N 1
ATOM 627 C CA . THR A 1 83 ? 0.258 -11.056 7.328 1.00 96.19 83 THR A CA 1
ATOM 628 C C . THR A 1 83 ? 1.415 -10.135 7.714 1.00 96.19 83 THR A C 1
ATOM 630 O O . THR A 1 83 ? 1.803 -9.282 6.924 1.00 96.19 83 THR A O 1
ATOM 633 N N . GLU A 1 84 ? 2.008 -10.346 8.890 1.00 96.19 84 GLU A N 1
ATOM 634 C CA . GLU A 1 84 ? 3.146 -9.563 9.377 1.00 96.19 84 GLU A CA 1
ATOM 635 C C . GLU A 1 84 ? 4.388 -9.729 8.489 1.00 96.19 84 GLU A C 1
ATOM 637 O O . GLU A 1 84 ? 5.019 -8.743 8.105 1.00 96.19 84 GLU A O 1
ATOM 642 N N . GLU A 1 85 ? 4.710 -10.966 8.104 1.00 96.81 85 GLU A N 1
ATOM 643 C CA . GLU A 1 85 ? 5.826 -11.263 7.202 1.00 96.81 85 GLU A CA 1
ATOM 644 C C . GLU A 1 85 ? 5.591 -10.638 5.818 1.00 96.81 85 GLU A C 1
ATOM 646 O O . GLU A 1 85 ? 6.473 -9.981 5.259 1.00 96.81 85 GLU A O 1
ATOM 651 N N . ALA A 1 86 ? 4.376 -10.767 5.280 1.00 97.12 86 ALA A N 1
ATOM 652 C CA . ALA A 1 86 ? 3.991 -10.141 4.018 1.00 97.12 86 ALA A CA 1
ATOM 653 C C . ALA A 1 86 ? 4.099 -8.605 4.074 1.00 97.12 86 ALA A C 1
ATOM 655 O O . ALA A 1 86 ? 4.630 -7.974 3.155 1.00 97.12 86 ALA A O 1
ATOM 656 N N . MET A 1 87 ? 3.670 -7.993 5.181 1.00 96.56 87 MET A N 1
ATOM 657 C CA . MET A 1 87 ? 3.845 -6.562 5.426 1.00 96.56 87 MET A CA 1
ATOM 658 C C . MET A 1 87 ? 5.315 -6.163 5.465 1.00 96.56 87 MET A C 1
ATOM 660 O O . MET A 1 87 ? 5.693 -5.171 4.842 1.00 96.56 87 MET A O 1
ATOM 664 N N . MET A 1 88 ? 6.160 -6.919 6.167 1.00 95.44 88 MET A N 1
ATOM 665 C CA . MET A 1 88 ? 7.585 -6.619 6.273 1.00 95.44 88 MET A CA 1
ATOM 666 C C . MET A 1 88 ? 8.264 -6.641 4.901 1.00 95.44 88 MET A C 1
ATOM 668 O O . MET A 1 88 ? 9.019 -5.717 4.575 1.00 95.44 88 MET A O 1
ATOM 672 N N . ARG A 1 89 ? 7.951 -7.635 4.063 1.00 95.56 89 ARG A N 1
ATOM 673 C CA . ARG A 1 89 ? 8.433 -7.705 2.674 1.00 95.56 89 ARG A CA 1
ATOM 674 C C . ARG A 1 89 ? 7.996 -6.496 1.863 1.00 95.56 89 ARG A C 1
ATOM 676 O O . ARG A 1 89 ? 8.840 -5.846 1.244 1.00 95.56 89 ARG A O 1
ATOM 683 N N . HIS A 1 90 ? 6.713 -6.141 1.926 1.00 96.06 90 HIS A N 1
ATOM 684 C CA . HIS A 1 90 ? 6.181 -4.980 1.216 1.00 96.06 90 HIS A CA 1
ATOM 685 C C . HIS A 1 90 ? 6.854 -3.670 1.659 1.00 96.06 90 HIS A C 1
ATOM 687 O O . HIS A 1 90 ? 7.301 -2.883 0.822 1.00 96.06 90 HIS A O 1
ATOM 693 N N . MET A 1 91 ? 6.991 -3.445 2.970 1.00 94.19 91 MET A N 1
ATOM 694 C CA . MET A 1 91 ? 7.656 -2.257 3.518 1.00 94.19 91 MET A CA 1
ATOM 695 C C . MET A 1 91 ? 9.127 -2.187 3.100 1.00 94.19 91 MET A C 1
ATOM 697 O O . MET A 1 91 ? 9.621 -1.113 2.761 1.00 94.19 91 MET A O 1
ATOM 701 N N . THR A 1 92 ? 9.829 -3.319 3.106 1.00 93.88 92 THR A N 1
ATOM 702 C CA . THR A 1 92 ? 11.247 -3.390 2.730 1.00 93.88 92 THR A CA 1
ATOM 703 C C . THR A 1 92 ? 11.434 -3.070 1.253 1.00 93.88 92 THR A C 1
ATOM 705 O O . THR A 1 92 ? 12.247 -2.210 0.917 1.00 93.88 92 THR A O 1
ATOM 708 N N . PHE A 1 93 ? 10.620 -3.677 0.385 1.00 92.06 93 PHE A N 1
ATOM 709 C CA . PHE A 1 93 ? 10.592 -3.374 -1.045 1.00 92.06 93 PHE A CA 1
ATOM 710 C C . PHE A 1 93 ? 10.355 -1.881 -1.295 1.00 92.06 93 PHE A C 1
ATOM 712 O O . PHE A 1 93 ? 11.109 -1.238 -2.026 1.00 92.06 93 PHE A O 1
ATOM 719 N N . ARG A 1 94 ? 9.354 -1.299 -0.624 1.00 90.56 94 ARG A N 1
ATOM 720 C CA . ARG A 1 94 ? 9.003 0.106 -0.827 1.00 90.56 94 ARG A CA 1
ATOM 721 C C . ARG A 1 94 ? 10.055 1.079 -0.292 1.00 90.56 94 ARG A C 1
ATOM 723 O O . ARG A 1 94 ? 10.271 2.137 -0.883 1.00 90.56 94 ARG A O 1
ATOM 730 N N . ARG A 1 95 ? 10.717 0.759 0.824 1.00 88.44 95 ARG A N 1
ATOM 731 C CA . ARG A 1 95 ? 11.834 1.573 1.332 1.00 88.44 95 ARG A CA 1
ATOM 732 C C . ARG A 1 95 ? 13.027 1.506 0.390 1.00 88.44 95 ARG A C 1
ATOM 734 O O . ARG A 1 95 ? 13.545 2.560 0.041 1.00 88.44 95 ARG A O 1
ATOM 741 N N . ALA A 1 96 ? 13.391 0.311 -0.077 1.00 86.88 96 ALA A N 1
ATOM 742 C CA . ALA A 1 96 ? 14.498 0.121 -1.011 1.00 86.88 96 ALA A CA 1
ATOM 743 C C . ALA A 1 96 ? 14.303 0.928 -2.306 1.00 86.88 96 ALA A C 1
ATOM 745 O O . ALA A 1 96 ? 15.233 1.593 -2.760 1.00 86.88 96 ALA A O 1
ATOM 746 N N . SER A 1 97 ? 13.080 0.949 -2.853 1.00 81.44 97 SER A N 1
ATOM 747 C CA . SER A 1 97 ? 12.764 1.731 -4.055 1.00 81.44 97 SER A CA 1
ATOM 748 C C . SER A 1 97 ? 12.796 3.245 -3.832 1.00 81.44 97 SER A C 1
ATOM 750 O O . SER A 1 97 ? 13.048 3.996 -4.768 1.00 81.44 97 SER A O 1
ATOM 752 N N . ARG A 1 98 ? 12.517 3.717 -2.608 1.00 80.12 98 ARG A N 1
ATOM 753 C CA . ARG A 1 98 ? 12.621 5.144 -2.257 1.00 80.12 98 ARG A CA 1
ATOM 754 C C . ARG A 1 98 ? 14.071 5.562 -2.024 1.00 80.12 98 ARG A C 1
ATOM 756 O O . ARG A 1 98 ? 14.442 6.671 -2.389 1.00 80.12 98 ARG A O 1
ATOM 763 N N . SER A 1 99 ? 14.878 4.694 -1.415 1.00 77.81 99 SER A N 1
ATOM 764 C CA . SER A 1 99 ? 16.268 4.996 -1.059 1.00 77.81 99 SER A CA 1
ATOM 765 C C . SER A 1 99 ? 17.236 4.928 -2.236 1.00 77.81 99 SER A C 1
ATOM 767 O O 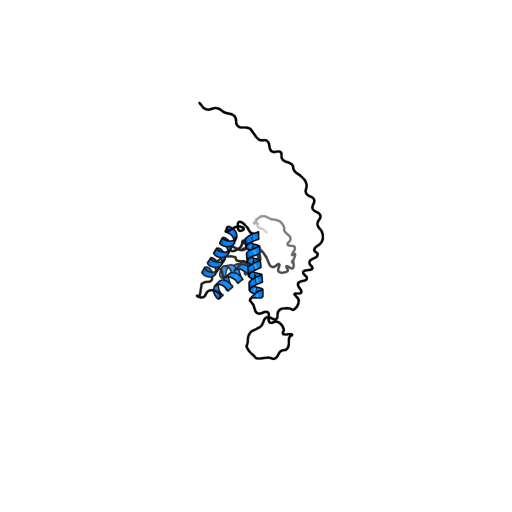. SER A 1 99 ? 18.289 5.549 -2.176 1.00 77.81 99 SER A O 1
ATOM 769 N N . SER A 1 100 ? 16.917 4.181 -3.297 1.00 77.62 100 SER A N 1
ATOM 770 C CA . SER A 1 100 ? 17.848 3.955 -4.409 1.00 77.62 100 SER A CA 1
ATOM 771 C C . SER A 1 100 ? 18.077 5.173 -5.311 1.00 77.62 100 SER A C 1
ATOM 773 O O . SER A 1 100 ? 18.945 5.108 -6.177 1.00 77.62 100 SER A O 1
ATOM 775 N N . GLY A 1 101 ? 17.323 6.265 -5.129 1.00 74.25 101 GLY A N 1
ATOM 776 C CA . GLY A 1 101 ? 17.348 7.422 -6.026 1.00 74.25 101 GLY A CA 1
ATOM 777 C C . GLY A 1 101 ? 17.016 7.055 -7.483 1.00 74.25 101 GLY A C 1
ATOM 778 O O . GLY A 1 101 ? 16.795 5.885 -7.818 1.00 74.25 101 GLY A O 1
ATOM 779 N N . PRO A 1 102 ? 16.945 8.040 -8.390 1.00 77.94 102 PRO A N 1
ATOM 780 C CA . PRO A 1 102 ? 16.993 7.757 -9.815 1.00 77.94 102 PRO A CA 1
ATOM 781 C C . PRO A 1 102 ? 18.334 7.084 -10.148 1.00 77.94 102 PRO A C 1
ATOM 783 O O . PRO A 1 102 ? 19.365 7.493 -9.607 1.00 77.94 102 PRO A O 1
ATOM 786 N N . PRO A 1 103 ? 18.365 6.082 -11.042 1.00 79.75 103 PRO A N 1
ATOM 787 C CA . PRO A 1 103 ? 19.632 5.520 -11.485 1.00 79.75 103 PRO A CA 1
ATOM 788 C C . PRO A 1 103 ? 20.497 6.617 -12.135 1.00 79.75 103 PRO A C 1
ATOM 790 O O . PRO A 1 103 ? 19.936 7.544 -12.723 1.00 79.75 103 PRO A O 1
ATOM 793 N N . PRO A 1 104 ? 21.840 6.504 -12.112 1.00 83.38 104 PRO A N 1
ATOM 794 C CA . PRO A 1 104 ? 22.749 7.560 -12.580 1.00 83.38 104 PRO A CA 1
ATOM 795 C C . PRO A 1 104 ? 22.495 8.027 -14.021 1.00 83.38 104 PRO A C 1
ATOM 797 O O . PRO A 1 104 ? 22.806 9.159 -14.373 1.00 83.38 104 PRO A O 1
ATOM 800 N N . ASN A 1 105 ? 21.922 7.158 -14.863 1.00 88.12 105 ASN A N 1
ATOM 801 C CA . ASN A 1 105 ? 21.525 7.482 -16.230 1.00 88.12 105 ASN A CA 1
ATOM 802 C C . ASN A 1 105 ? 20.081 7.017 -16.514 1.00 88.12 105 ASN A C 1
ATOM 804 O O . ASN A 1 105 ? 19.870 5.956 -17.115 1.00 88.12 105 ASN A O 1
ATOM 808 N N . PRO A 1 106 ? 19.062 7.784 -16.091 1.00 88.38 106 PRO A N 1
ATOM 809 C CA . PRO A 1 106 ? 17.666 7.361 -16.193 1.00 88.38 106 PRO A CA 1
ATOM 810 C C . PRO A 1 106 ? 17.210 7.174 -17.645 1.00 88.38 106 PRO A C 1
ATOM 812 O O . PRO A 1 106 ? 16.398 6.290 -17.922 1.00 88.38 106 PRO A O 1
ATOM 815 N N . ALA A 1 107 ? 17.781 7.931 -18.589 1.00 93.38 107 ALA A N 1
ATOM 816 C CA . ALA A 1 107 ? 17.474 7.813 -20.011 1.00 93.38 107 ALA A CA 1
ATOM 817 C C . ALA A 1 107 ? 17.871 6.439 -20.576 1.00 93.38 107 ALA A C 1
ATOM 819 O O . ALA A 1 107 ? 17.073 5.797 -21.259 1.00 93.38 107 ALA A O 1
ATOM 820 N N . VAL A 1 108 ? 19.067 5.935 -20.252 1.00 94.06 108 VAL A N 1
ATOM 821 C CA . VAL A 1 108 ? 19.525 4.612 -20.713 1.00 94.06 108 VAL A CA 1
ATOM 822 C C . VAL A 1 108 ? 18.670 3.487 -20.128 1.00 94.06 108 VAL A C 1
ATOM 824 O O . VAL A 1 108 ? 18.311 2.549 -20.849 1.00 94.06 108 VAL A O 1
ATOM 827 N N . HIS A 1 109 ? 18.295 3.583 -18.849 1.00 89.56 109 HIS A N 1
ATOM 828 C CA . HIS A 1 109 ? 17.395 2.613 -18.220 1.00 89.56 109 HIS A CA 1
ATOM 829 C C . HIS A 1 109 ? 16.007 2.625 -18.867 1.00 89.56 109 HIS A C 1
ATOM 831 O O . HIS A 1 109 ? 15.467 1.558 -19.163 1.00 89.56 109 HIS A O 1
ATOM 837 N N . LEU A 1 110 ? 15.466 3.807 -19.173 1.00 93.94 110 LEU A N 1
ATOM 838 C CA . LEU A 1 110 ? 14.190 3.946 -19.869 1.00 93.94 110 LEU A CA 1
ATOM 839 C C . LEU A 1 110 ? 14.240 3.342 -21.277 1.00 93.94 110 LEU A C 1
ATOM 841 O O . LEU A 1 110 ? 13.381 2.534 -21.624 1.00 93.94 110 LEU A O 1
ATOM 845 N N . ILE A 1 111 ? 15.262 3.676 -22.073 1.00 95.69 111 ILE A N 1
ATOM 846 C CA . ILE A 1 111 ? 15.447 3.121 -23.424 1.00 95.69 111 ILE A CA 1
ATOM 847 C C . ILE A 1 111 ? 15.545 1.594 -23.358 1.00 95.69 111 ILE A C 1
ATOM 849 O O . ILE A 1 111 ? 14.943 0.896 -24.175 1.00 95.69 111 ILE A O 1
ATOM 853 N N . SER A 1 112 ? 16.270 1.062 -22.373 1.00 94.25 112 SER A N 1
ATOM 854 C CA . SER A 1 112 ? 16.426 -0.382 -22.178 1.00 94.25 112 SER A CA 1
ATOM 855 C C . SER A 1 112 ? 15.105 -1.060 -21.808 1.00 94.25 112 SER A C 1
ATOM 857 O O . SER A 1 112 ? 14.754 -2.071 -22.421 1.00 94.25 112 SER A O 1
ATOM 859 N N . ALA A 1 113 ? 14.342 -0.480 -20.877 1.00 93.94 113 ALA A N 1
ATOM 860 C CA . ALA A 1 113 ? 13.025 -0.976 -20.482 1.00 93.94 113 ALA A CA 1
ATOM 861 C C . ALA A 1 113 ? 12.035 -0.948 -21.657 1.00 93.94 113 ALA A C 1
ATOM 863 O O . ALA A 1 113 ? 11.399 -1.957 -21.958 1.00 93.94 113 ALA A O 1
ATOM 864 N N . MET A 1 114 ? 11.969 0.164 -22.394 1.00 96.81 114 MET A N 1
ATOM 865 C CA . MET A 1 114 ? 11.123 0.297 -23.586 1.00 96.81 114 MET A CA 1
ATOM 866 C C . MET A 1 114 ? 11.498 -0.720 -24.659 1.00 96.81 114 MET A C 1
ATOM 868 O O . MET A 1 114 ? 10.633 -1.391 -25.222 1.00 96.81 114 MET A O 1
ATOM 872 N N . ARG A 1 115 ? 12.797 -0.914 -24.898 1.00 95.69 115 ARG A N 1
ATOM 873 C CA . ARG A 1 115 ? 13.287 -1.931 -25.829 1.00 95.69 115 ARG A CA 1
ATOM 874 C C . ARG A 1 115 ? 12.854 -3.335 -25.405 1.00 95.69 115 ARG A C 1
ATOM 876 O O . ARG A 1 115 ? 12.464 -4.123 -26.261 1.00 95.69 115 ARG A O 1
ATOM 883 N N . GLN A 1 116 ? 12.915 -3.662 -24.116 1.00 94.69 116 GLN A N 1
ATOM 884 C CA . GLN A 1 116 ? 12.472 -4.958 -23.600 1.00 94.69 116 GLN A CA 1
ATOM 885 C C . GLN A 1 116 ? 10.961 -5.156 -23.783 1.00 94.69 116 GLN A C 1
ATOM 887 O O . GLN A 1 116 ? 10.549 -6.221 -24.239 1.00 94.69 116 GLN A O 1
ATOM 892 N N . ILE A 1 117 ? 10.152 -4.130 -23.500 1.00 94.44 117 ILE A N 1
ATOM 893 C CA . ILE A 1 117 ? 8.695 -4.149 -23.708 1.00 94.44 117 ILE A CA 1
ATOM 894 C C . ILE A 1 117 ? 8.365 -4.397 -25.182 1.00 94.44 117 ILE A C 1
ATOM 896 O O . ILE A 1 117 ? 7.586 -5.299 -25.492 1.00 94.44 117 ILE A O 1
ATOM 900 N N . ILE A 1 118 ? 8.998 -3.652 -26.097 1.00 94.00 118 ILE A N 1
ATOM 901 C CA . ILE A 1 118 ? 8.795 -3.817 -27.541 1.00 94.00 118 ILE A CA 1
ATOM 902 C C . ILE A 1 118 ? 9.154 -5.244 -27.953 1.00 94.00 118 ILE A C 1
ATOM 904 O O . ILE A 1 118 ? 8.315 -5.906 -28.554 1.00 94.00 118 ILE A O 1
ATOM 908 N N . ARG A 1 119 ? 10.327 -5.768 -27.570 1.00 91.69 119 ARG A N 1
ATOM 909 C CA . ARG A 1 119 ? 10.719 -7.154 -27.894 1.00 91.69 119 ARG A CA 1
ATOM 910 C C . ARG A 1 119 ? 9.704 -8.178 -27.389 1.00 91.69 119 ARG A C 1
ATOM 912 O O . ARG A 1 119 ? 9.198 -8.954 -28.189 1.00 91.69 119 ARG A O 1
ATOM 919 N N . ARG A 1 120 ? 9.298 -8.106 -26.113 1.00 89.38 120 ARG A N 1
ATOM 920 C CA . ARG A 1 120 ? 8.273 -9.013 -25.562 1.00 89.38 120 ARG A CA 1
ATOM 921 C C . ARG A 1 120 ? 6.945 -8.933 -26.314 1.00 89.38 120 ARG A C 1
ATOM 923 O O . ARG A 1 120 ? 6.265 -9.944 -26.449 1.00 89.38 120 ARG A O 1
ATOM 930 N N . SER A 1 121 ? 6.576 -7.751 -26.809 1.00 86.50 121 SER A N 1
ATOM 931 C CA . SER A 1 121 ? 5.368 -7.570 -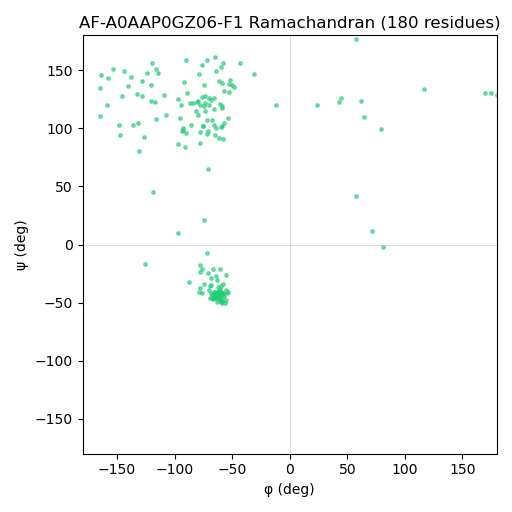27.622 1.00 86.50 121 SER A CA 1
ATOM 932 C C . SER A 1 121 ? 5.478 -8.176 -29.027 1.00 86.50 121 SER A C 1
ATOM 934 O O . SER A 1 121 ? 4.454 -8.450 -29.648 1.00 86.50 121 SER A O 1
ATOM 936 N N . LEU A 1 122 ? 6.697 -8.340 -29.553 1.00 85.19 122 LEU A N 1
ATOM 937 C CA . LEU A 1 122 ? 6.972 -8.975 -30.845 1.00 85.19 122 LEU A CA 1
ATOM 938 C C . LEU A 1 122 ? 7.137 -10.498 -30.716 1.00 85.19 122 LEU A C 1
ATOM 940 O O . LEU A 1 122 ? 6.744 -11.207 -31.634 1.00 85.19 122 LEU A O 1
ATOM 944 N N . ASP A 1 123 ? 7.668 -10.978 -29.587 1.00 74.50 123 ASP A N 1
ATOM 945 C CA . ASP A 1 123 ? 7.905 -12.405 -29.307 1.00 74.50 123 ASP A CA 1
ATOM 946 C C . ASP A 1 123 ? 6.632 -13.173 -28.911 1.00 74.50 123 ASP A C 1
ATOM 948 O O . ASP A 1 123 ? 6.595 -14.402 -28.966 1.00 74.50 123 ASP A O 1
ATOM 952 N N . SER A 1 124 ? 5.569 -12.470 -28.507 1.00 62.75 124 SER A N 1
ATOM 953 C CA . SER A 1 124 ? 4.240 -13.076 -28.423 1.00 62.75 124 SER A CA 1
ATOM 954 C C . SER A 1 124 ? 3.709 -13.249 -29.847 1.00 62.75 124 SER A C 1
ATOM 956 O O . SER A 1 124 ? 3.700 -12.255 -30.583 1.00 62.75 124 SER A O 1
ATOM 958 N N . PRO A 1 125 ? 3.244 -14.443 -30.270 1.00 61.44 125 PRO A N 1
ATOM 959 C CA . PRO A 1 125 ? 2.561 -14.568 -31.543 1.00 61.44 125 PRO A CA 1
ATOM 960 C C . PRO A 1 125 ? 1.338 -13.659 -31.477 1.00 61.44 125 PRO A C 1
ATOM 962 O O . PRO A 1 125 ? 0.319 -13.989 -30.869 1.00 61.44 125 PRO A O 1
ATOM 965 N N . ARG A 1 126 ? 1.434 -12.478 -32.099 1.00 58.56 126 ARG A N 1
ATOM 966 C CA . ARG A 1 126 ? 0.248 -11.747 -32.521 1.00 58.56 126 ARG A CA 1
ATOM 967 C C . ARG A 1 126 ? -0.512 -12.766 -33.347 1.00 58.56 126 ARG A C 1
ATOM 969 O O . ARG A 1 126 ? -0.037 -13.142 -34.415 1.00 58.56 126 ARG A O 1
ATOM 976 N N . SER A 1 127 ? -1.627 -13.263 -32.819 1.00 50.72 127 SER A N 1
ATOM 977 C CA . SER A 1 127 ? -2.607 -13.988 -33.612 1.00 50.72 127 SER A CA 1
ATOM 978 C C . SER A 1 127 ? -3.024 -13.025 -34.718 1.00 50.72 127 SER A C 1
ATOM 980 O O . SER A 1 127 ? -3.850 -12.131 -34.527 1.00 50.72 127 SER A O 1
ATOM 982 N N . LEU A 1 128 ? -2.312 -13.096 -35.841 1.00 51.62 128 LEU A N 1
ATOM 983 C CA . LEU A 1 128 ? -2.636 -12.383 -37.051 1.00 51.62 128 LEU A CA 1
ATOM 984 C C . LEU A 1 128 ? -3.959 -12.994 -37.491 1.00 51.62 128 LEU A C 1
ATOM 986 O O . LEU A 1 128 ? -3.980 -14.092 -38.033 1.00 51.62 128 LEU A O 1
ATOM 990 N N . ARG A 1 129 ? -5.045 -12.257 -37.237 1.00 48.88 129 ARG A N 1
ATOM 991 C CA . ARG A 1 129 ? -6.411 -12.536 -37.688 1.00 48.88 129 ARG A CA 1
ATOM 992 C C . ARG A 1 129 ? -7.169 -13.603 -36.886 1.00 48.88 129 ARG A C 1
ATOM 994 O O . ARG A 1 129 ? -7.185 -14.775 -37.227 1.00 48.88 129 ARG A O 1
ATOM 1001 N N . SER A 1 130 ? -8.016 -13.128 -35.980 1.00 40.53 130 SER A N 1
ATOM 1002 C CA . SER A 1 130 ? -9.404 -13.593 -35.950 1.00 40.53 130 SER A CA 1
ATOM 1003 C C . SER A 1 130 ? -10.304 -12.462 -35.466 1.00 40.53 130 SER A C 1
ATOM 1005 O O . SER A 1 130 ? -10.369 -12.147 -34.281 1.00 40.53 130 SER A O 1
ATOM 1007 N N . VAL A 1 131 ? -10.991 -11.850 -36.430 1.00 50.81 131 VAL A N 1
ATOM 1008 C CA . VAL A 1 131 ? -12.373 -11.377 -36.274 1.00 50.81 131 VAL A CA 1
ATOM 1009 C C . VAL A 1 131 ? -13.164 -12.273 -35.299 1.00 50.81 131 VAL A C 1
ATOM 1011 O O . VAL A 1 131 ? -12.915 -13.482 -35.261 1.00 50.81 131 VAL A O 1
ATOM 1014 N N . PRO A 1 132 ? -14.119 -11.738 -34.518 1.00 47.53 132 PRO A N 1
ATOM 1015 C CA . PRO A 1 132 ? -14.863 -12.550 -33.574 1.00 47.53 132 PRO A CA 1
ATOM 1016 C C . PRO A 1 132 ? -15.822 -13.447 -34.361 1.00 47.53 132 PRO A C 1
ATOM 1018 O O . PRO A 1 132 ? -16.825 -13.002 -34.908 1.00 47.53 132 PRO A O 1
ATOM 1021 N N . CYS A 1 133 ? -15.508 -14.732 -34.428 1.00 42.69 133 CYS A N 1
ATOM 1022 C CA . CYS A 1 133 ? -16.487 -15.771 -34.703 1.00 42.69 133 CYS A CA 1
ATOM 1023 C C . CYS A 1 133 ? -16.277 -16.854 -33.653 1.00 42.69 133 CYS A C 1
ATOM 1025 O O . CYS A 1 133 ? -15.298 -17.595 -33.683 1.00 42.69 133 CYS A O 1
ATOM 1027 N N . SER A 1 134 ? -17.183 -16.890 -32.681 1.00 41.09 134 SER A N 1
ATOM 1028 C CA . SER A 1 134 ? -17.330 -18.004 -31.744 1.00 41.09 134 SER A CA 1
ATOM 1029 C C . SER A 1 134 ? -17.596 -19.314 -32.519 1.00 41.09 134 SER A C 1
ATOM 1031 O O . SER A 1 134 ? -18.101 -19.261 -33.642 1.00 41.09 134 SER A O 1
ATOM 1033 N N . PRO A 1 135 ? -17.295 -20.495 -31.940 1.00 45.28 135 PRO A N 1
ATOM 1034 C CA . PRO A 1 135 ? -18.240 -21.070 -30.983 1.00 45.28 135 PRO A CA 1
ATOM 1035 C C . PRO A 1 135 ? -17.599 -21.692 -29.728 1.00 45.28 135 PRO A C 1
ATOM 1037 O O . PRO A 1 135 ? -16.542 -22.316 -29.745 1.00 45.28 135 PRO A O 1
ATOM 1040 N N . THR A 1 136 ? -18.331 -21.508 -28.633 1.00 55.34 136 THR A N 1
ATOM 1041 C CA . THR A 1 136 ? -18.360 -22.253 -27.367 1.00 55.34 136 THR A CA 1
ATOM 1042 C C . THR A 1 136 ? -17.626 -23.604 -27.311 1.00 55.34 136 THR A C 1
ATOM 1044 O O . THR A 1 136 ? -18.064 -24.593 -27.896 1.00 55.34 136 THR A O 1
ATOM 1047 N N . ARG A 1 137 ? -16.642 -23.713 -26.405 1.00 43.25 137 ARG A N 1
ATOM 1048 C CA . ARG A 1 137 ? -16.461 -24.908 -25.560 1.00 43.25 137 ARG A CA 1
ATOM 1049 C C . ARG A 1 137 ? -16.251 -24.471 -24.112 1.00 43.25 137 ARG A C 1
ATOM 1051 O O . ARG A 1 137 ? -15.480 -23.564 -23.831 1.00 43.25 137 ARG A O 1
ATOM 1058 N N . LYS A 1 138 ? -17.029 -25.089 -23.226 1.00 51.72 138 LYS A N 1
ATOM 1059 C CA . LYS A 1 138 ? -17.115 -24.802 -21.795 1.00 51.72 138 LYS A CA 1
ATOM 1060 C C . LYS A 1 138 ? -15.793 -25.133 -21.102 1.00 51.72 138 LYS A C 1
ATOM 1062 O O . LYS A 1 138 ? -15.428 -26.303 -21.045 1.00 51.72 138 LYS A O 1
ATOM 1067 N N . THR A 1 139 ? -15.143 -24.124 -20.543 1.00 49.34 139 THR A N 1
ATOM 1068 C CA . THR A 1 139 ? -14.221 -24.245 -19.407 1.00 49.34 139 THR A CA 1
ATOM 1069 C C . THR A 1 139 ? -14.378 -22.981 -18.574 1.00 49.34 139 THR A C 1
ATOM 1071 O O . THR A 1 139 ? -14.334 -21.882 -19.126 1.00 49.34 139 THR A O 1
ATOM 1074 N N . ASP A 1 140 ? -14.610 -23.149 -17.274 1.00 51.50 140 ASP A N 1
ATOM 1075 C CA . ASP A 1 140 ? -14.958 -22.108 -16.302 1.00 51.50 140 ASP A CA 1
ATOM 1076 C C . ASP A 1 140 ? -13.785 -21.163 -15.988 1.00 51.50 140 ASP A C 1
ATOM 1078 O O . ASP A 1 140 ? -13.285 -21.096 -14.868 1.00 51.50 140 ASP A O 1
ATOM 1082 N N . SER A 1 141 ? -13.329 -20.405 -16.982 1.00 53.91 141 SER A N 1
ATOM 1083 C CA . SER A 1 141 ? -12.468 -19.246 -16.770 1.00 53.91 141 SER A CA 1
ATOM 1084 C C . SER A 1 141 ? -13.287 -17.991 -17.033 1.00 53.91 141 SER A C 1
ATOM 1086 O O . SER A 1 141 ? -13.665 -17.727 -18.177 1.00 53.91 141 SER A O 1
ATOM 1088 N N . VAL A 1 142 ? -13.558 -17.217 -15.982 1.00 59.75 142 VAL A N 1
ATOM 1089 C CA . VAL A 1 142 ? -14.095 -15.855 -16.086 1.00 59.75 142 VAL A CA 1
ATOM 1090 C C . VAL A 1 142 ? -13.074 -15.016 -16.858 1.00 59.75 142 VAL A C 1
ATOM 1092 O O . VAL A 1 142 ? -12.112 -14.490 -16.305 1.00 59.75 142 VAL A O 1
ATOM 1095 N N . GLY A 1 143 ? -13.242 -14.964 -18.177 1.00 56.12 143 GLY A N 1
ATOM 1096 C CA . GLY A 1 143 ? -12.490 -14.087 -19.055 1.00 56.12 143 GLY A CA 1
ATOM 1097 C C . GLY A 1 143 ? -13.003 -12.668 -18.871 1.00 56.12 143 GLY A C 1
ATOM 1098 O O . GLY A 1 143 ? -14.157 -12.378 -19.180 1.00 56.12 143 GLY A O 1
ATOM 1099 N N . ILE A 1 144 ? -12.154 -11.783 -18.358 1.00 60.56 144 ILE A N 1
ATOM 1100 C CA . ILE A 1 144 ? -12.449 -10.353 -18.291 1.00 60.56 144 ILE A CA 1
ATOM 1101 C C . ILE A 1 144 ? -12.489 -9.833 -19.731 1.00 60.56 144 ILE A C 1
ATOM 1103 O O . ILE A 1 144 ? -11.455 -9.735 -20.398 1.00 60.56 144 ILE A O 1
ATOM 1107 N N . ALA A 1 145 ? -13.691 -9.532 -20.223 1.00 55.47 145 ALA A N 1
ATOM 1108 C CA . ALA A 1 145 ? -13.876 -8.848 -21.493 1.00 55.47 145 ALA A CA 1
ATOM 1109 C C . ALA A 1 145 ? -13.186 -7.481 -21.410 1.00 55.47 145 ALA A C 1
ATOM 1111 O O . ALA A 1 145 ? -13.486 -6.669 -20.534 1.00 55.47 145 ALA A O 1
ATOM 1112 N N . ARG A 1 146 ? -12.217 -7.237 -22.295 1.00 59.38 146 ARG A N 1
ATOM 1113 C CA . ARG A 1 146 ? -11.565 -5.930 -22.384 1.00 59.38 146 ARG A CA 1
ATOM 1114 C C . ARG A 1 146 ? -12.548 -4.972 -23.052 1.00 59.38 146 ARG A C 1
ATOM 1116 O O . ARG A 1 146 ? -12.942 -5.218 -24.187 1.00 59.38 146 ARG A O 1
ATOM 1123 N N . SER A 1 147 ? -12.937 -3.908 -22.352 1.00 63.06 147 SER A N 1
ATOM 1124 C CA . SER A 1 147 ? -13.749 -2.821 -22.907 1.00 63.06 147 SER A CA 1
ATOM 1125 C C . SER A 1 147 ? -13.111 -2.282 -24.195 1.00 63.06 147 SER A C 1
ATOM 1127 O O . SER A 1 147 ? -11.914 -1.998 -24.227 1.00 63.06 147 SER A O 1
ATOM 1129 N N . GLU A 1 148 ? -13.902 -2.143 -25.257 1.00 55.94 148 GLU A N 1
ATOM 1130 C CA . GLU A 1 148 ? -13.450 -1.863 -26.632 1.00 55.94 148 GLU A CA 1
ATOM 1131 C C . GLU A 1 148 ? -12.988 -0.411 -26.894 1.00 55.94 148 GLU A C 1
ATOM 1133 O O . GLU A 1 148 ? -12.971 0.036 -28.036 1.00 55.94 148 GLU A O 1
ATOM 1138 N N . SER A 1 149 ? -12.605 0.374 -25.883 1.00 65.88 149 SER A N 1
ATOM 1139 C CA . SER A 1 149 ? -12.427 1.827 -26.066 1.00 65.88 149 SER A CA 1
ATOM 1140 C C . SER A 1 149 ? -10.990 2.304 -26.315 1.00 65.88 149 SER A C 1
ATOM 1142 O O . SER A 1 149 ? -10.739 3.508 -26.283 1.00 65.88 149 SER A O 1
ATOM 1144 N N . CYS A 1 150 ? -10.019 1.420 -26.549 1.00 58.16 150 CYS A N 1
ATOM 1145 C CA . CYS A 1 150 ? -8.625 1.841 -26.725 1.00 58.16 150 CYS A CA 1
ATOM 1146 C C . CYS A 1 150 ? -8.254 1.962 -28.209 1.00 58.16 150 CYS A C 1
ATOM 1148 O O . CYS A 1 150 ? -7.688 1.034 -28.782 1.00 58.16 150 CYS A O 1
ATOM 1150 N N . ILE A 1 151 ? -8.521 3.125 -28.809 1.00 60.28 151 ILE A N 1
ATOM 1151 C CA . ILE A 1 151 ? -7.842 3.570 -30.035 1.00 60.28 151 ILE A CA 1
ATOM 1152 C C . ILE A 1 151 ? -6.680 4.482 -29.610 1.00 60.28 151 ILE A C 1
ATOM 1154 O O . ILE A 1 151 ? -6.931 5.598 -29.153 1.00 60.28 151 ILE A O 1
ATOM 1158 N N . PRO A 1 152 ? -5.407 4.063 -29.727 1.00 48.50 152 PRO A N 1
ATOM 1159 C CA . PRO A 1 152 ? -4.281 4.962 -29.518 1.00 48.50 152 PRO A CA 1
ATOM 1160 C C . PRO A 1 152 ? -4.102 5.829 -30.773 1.00 48.50 152 PRO A C 1
ATOM 1162 O O . PRO A 1 152 ? -3.482 5.403 -31.746 1.00 48.50 152 PRO A O 1
ATOM 1165 N N . SER A 1 153 ? -4.641 7.050 -30.769 1.00 47.59 153 SER A N 1
ATOM 1166 C CA . SER A 1 153 ? -4.293 8.060 -31.777 1.00 47.59 153 SER A CA 1
ATOM 1167 C C . SER A 1 153 ? -2.939 8.673 -31.431 1.00 47.59 153 SER A C 1
ATOM 1169 O O . SER A 1 153 ? -2.862 9.688 -30.746 1.00 47.59 153 SER A O 1
ATOM 1171 N N . LEU A 1 154 ? -1.854 8.058 -31.899 1.00 52.12 154 LEU A N 1
ATOM 1172 C CA . LEU A 1 154 ? -0.562 8.736 -31.996 1.00 52.12 154 LEU A CA 1
ATOM 1173 C C . LEU A 1 154 ? -0.467 9.384 -33.379 1.00 52.12 154 LEU A C 1
ATOM 1175 O O . LEU A 1 154 ? 0.087 8.812 -34.316 1.00 52.12 154 LEU A O 1
ATOM 1179 N N . THR A 1 155 ? -1.037 10.579 -33.521 1.00 47.75 155 THR A N 1
ATOM 1180 C CA . THR A 1 155 ? -0.748 11.454 -34.660 1.00 47.75 155 THR A CA 1
ATOM 1181 C C . THR A 1 155 ? 0.632 12.071 -34.456 1.00 47.75 155 THR A C 1
ATOM 1183 O O . THR A 1 155 ? 0.797 13.000 -33.668 1.00 47.75 155 THR A O 1
ATOM 1186 N N . LEU A 1 156 ? 1.634 11.535 -35.155 1.00 49.53 156 LEU A N 1
ATOM 1187 C CA . LEU A 1 156 ? 2.928 12.188 -35.332 1.00 49.53 156 LEU A CA 1
ATOM 1188 C C . LEU A 1 156 ? 2.743 13.385 -36.271 1.00 49.53 156 LEU A C 1
ATOM 1190 O O . LEU A 1 156 ? 2.729 13.223 -37.487 1.00 49.53 156 LEU A O 1
ATOM 1194 N N . ALA A 1 157 ? 2.603 14.579 -35.702 1.00 39.78 157 ALA A N 1
ATOM 1195 C CA . ALA A 1 157 ? 2.895 15.814 -36.414 1.00 39.78 157 ALA A CA 1
ATOM 1196 C C . ALA A 1 157 ? 4.372 16.141 -36.164 1.00 39.78 157 ALA A C 1
ATOM 1198 O O . ALA A 1 157 ? 4.749 16.660 -35.114 1.00 39.78 157 ALA A O 1
ATOM 1199 N N . VAL A 1 158 ? 5.213 15.740 -37.112 1.00 48.97 158 VAL A N 1
ATOM 1200 C CA . VAL A 1 158 ? 6.589 16.217 -37.244 1.00 48.97 158 VAL A CA 1
ATOM 1201 C C . VAL A 1 158 ? 6.530 17.401 -38.194 1.00 48.97 158 VAL A C 1
ATOM 1203 O O . VAL A 1 158 ? 6.409 17.180 -39.388 1.00 48.97 158 VAL A O 1
ATOM 1206 N N . GLU A 1 159 ? 6.545 18.616 -37.646 1.00 42.12 159 GLU A N 1
ATOM 1207 C CA . GLU A 1 159 ? 7.012 19.886 -38.241 1.00 42.12 159 GLU A CA 1
ATOM 1208 C C . GLU A 1 159 ? 6.572 21.015 -37.283 1.00 42.12 159 GLU A C 1
ATOM 1210 O O . GLU A 1 159 ? 5.438 21.021 -36.822 1.00 42.12 159 GLU A O 1
ATOM 1215 N N . SER A 1 160 ? 7.385 21.971 -36.844 1.00 37.34 160 SER A N 1
ATOM 1216 C CA . SER A 1 160 ? 8.676 22.430 -37.335 1.00 37.34 160 SER A CA 1
ATOM 1217 C C . SER A 1 160 ? 9.478 23.049 -36.196 1.00 37.34 160 SER A C 1
ATOM 1219 O O . SER A 1 160 ? 8.947 23.618 -35.246 1.00 37.34 160 SER A O 1
ATOM 1221 N N . LEU A 1 161 ? 10.789 22.940 -36.358 1.00 48.25 161 LEU A N 1
ATOM 1222 C CA . LEU A 1 161 ? 11.834 23.646 -35.641 1.00 48.25 161 LEU A CA 1
ATOM 1223 C C . LEU A 1 161 ? 11.583 25.162 -35.580 1.00 48.25 161 LEU A C 1
ATOM 1225 O O . LEU A 1 161 ? 11.392 25.799 -36.613 1.00 48.25 161 LEU A O 1
ATOM 1229 N N . SER A 1 162 ? 11.775 25.754 -34.404 1.00 35.88 162 SER A N 1
ATOM 1230 C CA . SER A 1 162 ? 12.457 27.046 -34.309 1.00 35.88 162 SER A CA 1
ATOM 1231 C C . SER A 1 162 ? 13.231 27.117 -32.998 1.00 35.88 162 SER A C 1
ATOM 1233 O O . SER A 1 162 ? 12.708 27.440 -31.933 1.00 35.88 162 SER A O 1
ATOM 1235 N N . LEU A 1 163 ? 14.499 26.746 -33.131 1.00 38.38 163 LEU A N 1
ATOM 1236 C CA . LEU A 1 163 ? 15.595 26.996 -32.213 1.00 38.38 163 LEU A CA 1
ATOM 1237 C C . LEU A 1 163 ? 15.726 28.513 -31.980 1.00 38.38 163 LEU A C 1
ATOM 1239 O O . LEU A 1 163 ? 15.812 29.269 -32.946 1.00 38.38 163 LEU A O 1
ATOM 1243 N N . SER A 1 164 ? 15.832 28.950 -30.729 1.00 32.88 164 SER A N 1
ATOM 1244 C CA . SER A 1 164 ? 16.474 30.225 -30.399 1.00 32.88 164 SER A CA 1
ATOM 1245 C C . SER A 1 164 ? 17.551 29.965 -29.353 1.00 32.88 164 SER A C 1
ATOM 1247 O O . SER A 1 164 ? 17.290 29.912 -28.153 1.00 32.88 164 SER A O 1
ATOM 1249 N N . THR A 1 165 ? 18.763 29.740 -29.848 1.00 33.47 165 THR A N 1
ATOM 1250 C CA . THR A 1 165 ? 20.016 29.765 -29.095 1.00 33.47 165 THR A CA 1
ATOM 1251 C C . THR A 1 165 ? 20.339 31.206 -28.705 1.00 33.47 165 THR A C 1
ATOM 1253 O O . THR A 1 165 ? 20.507 32.051 -29.583 1.00 33.47 165 THR A O 1
ATOM 1256 N N . SER A 1 166 ? 20.451 31.490 -27.408 1.00 37.50 166 SER A N 1
ATOM 1257 C CA . SER A 1 166 ? 21.112 32.696 -26.904 1.00 37.50 166 SER A CA 1
ATOM 1258 C C . SER A 1 166 ? 22.571 32.375 -26.588 1.00 37.50 166 SER A C 1
ATOM 1260 O O . SER A 1 166 ? 22.853 31.505 -25.765 1.00 37.50 166 SER A O 1
ATOM 1262 N N . ASN A 1 167 ? 23.473 33.077 -27.271 1.00 36.09 167 ASN A N 1
ATOM 1263 C CA . ASN A 1 167 ? 24.916 33.048 -27.068 1.00 36.09 167 ASN A CA 1
ATOM 1264 C C . ASN A 1 167 ? 25.293 33.453 -25.634 1.00 36.09 167 ASN A C 1
ATOM 1266 O O . ASN A 1 167 ? 24.785 34.450 -25.125 1.00 36.09 167 ASN A O 1
ATOM 1270 N N . ALA A 1 168 ? 26.257 32.747 -25.048 1.00 35.03 168 ALA A N 1
ATOM 1271 C CA . ALA A 1 168 ? 27.122 33.269 -23.998 1.00 35.03 168 ALA A CA 1
ATOM 1272 C C . ALA A 1 168 ? 28.550 32.822 -24.331 1.00 35.03 168 ALA A C 1
ATOM 1274 O O . ALA A 1 168 ? 28.895 31.647 -24.230 1.00 35.03 168 ALA A O 1
ATOM 1275 N N . SER A 1 169 ? 29.327 33.762 -24.855 1.00 37.09 169 SER A N 1
ATOM 1276 C CA . SER A 1 169 ? 30.776 33.690 -24.995 1.00 37.09 169 SER A CA 1
ATOM 1277 C C . SER A 1 169 ? 31.402 33.877 -23.617 1.00 37.09 169 SER A C 1
ATOM 1279 O O . SER A 1 169 ? 31.169 34.913 -22.999 1.00 37.09 169 SER A O 1
ATOM 1281 N N . ASP A 1 170 ? 32.182 32.896 -23.170 1.00 35.44 170 ASP A N 1
ATOM 1282 C CA . ASP A 1 170 ? 33.109 33.049 -22.051 1.00 35.44 170 ASP A CA 1
ATOM 1283 C C . ASP A 1 170 ? 34.524 32.837 -22.593 1.00 35.44 170 ASP A C 1
ATOM 1285 O O . ASP A 1 170 ? 34.806 31.843 -23.273 1.00 35.44 170 ASP A O 1
ATOM 1289 N N . GLU A 1 171 ? 35.356 33.853 -22.393 1.00 40.50 171 GLU A N 1
ATOM 1290 C CA . GLU A 1 171 ? 36.709 33.952 -22.920 1.00 40.50 171 GLU A CA 1
ATOM 1291 C C . GLU A 1 171 ? 37.664 33.035 -22.150 1.00 40.50 171 GLU A C 1
ATOM 1293 O O . GLU A 1 171 ? 37.638 32.935 -20.925 1.00 40.50 171 GLU A O 1
ATOM 1298 N N . PHE A 1 172 ? 38.526 32.360 -22.906 1.00 31.97 172 PHE A N 1
ATOM 1299 C CA . PHE A 1 172 ? 39.696 31.660 -22.395 1.00 31.97 172 PHE A CA 1
ATOM 1300 C C . PHE A 1 172 ? 40.794 32.687 -22.098 1.00 31.97 172 PHE A C 1
ATOM 1302 O O . PHE A 1 172 ? 41.278 33.335 -23.025 1.00 31.97 172 PHE A O 1
ATOM 1309 N N . GLU A 1 173 ? 41.242 32.771 -20.846 1.00 37.03 173 GLU A N 1
ATOM 1310 C CA . GLU A 1 173 ? 42.502 33.428 -20.492 1.00 37.03 173 GLU A CA 1
ATOM 1311 C C . GLU A 1 173 ? 43.467 32.386 -19.898 1.00 37.03 173 GLU A C 1
ATOM 1313 O O . GLU A 1 173 ? 43.264 31.844 -18.810 1.00 37.03 173 GLU A O 1
ATOM 1318 N N . GLU A 1 174 ? 44.494 32.056 -20.684 1.00 44.59 174 GLU A N 1
ATOM 1319 C CA . GLU A 1 174 ? 45.707 31.341 -20.274 1.00 44.59 174 GLU A CA 1
ATOM 1320 C C . GLU A 1 174 ? 46.506 32.170 -19.257 1.00 44.59 174 GLU A C 1
ATOM 1322 O O . GLU A 1 174 ? 46.612 33.388 -19.408 1.00 44.59 174 GLU A O 1
ATOM 1327 N N . PRO A 1 175 ? 47.236 31.515 -18.340 1.00 40.69 175 PRO A N 1
ATOM 1328 C CA . PRO A 1 175 ? 48.506 32.076 -17.905 1.00 40.69 175 PRO A CA 1
ATOM 1329 C C . PRO A 1 175 ? 49.676 31.133 -18.189 1.00 40.69 175 PRO A C 1
ATOM 1331 O O . PRO A 1 175 ? 49.745 29.996 -17.726 1.00 40.69 175 PRO A O 1
ATOM 1334 N N . SER A 1 176 ? 50.619 31.709 -18.928 1.00 42.50 176 SER A N 1
ATOM 1335 C CA . SER A 1 176 ? 51.943 31.234 -19.310 1.00 42.50 176 SER A CA 1
ATOM 1336 C C . SER A 1 176 ? 52.809 30.713 -18.157 1.00 42.50 176 SER A C 1
ATOM 1338 O O . SER A 1 176 ? 52.967 31.391 -17.137 1.00 42.50 176 SER A O 1
ATOM 1340 N N . GLU A 1 177 ? 53.487 29.593 -18.413 1.00 49.97 177 GLU A N 1
ATOM 1341 C CA . GLU A 1 177 ? 54.733 29.176 -17.761 1.00 49.97 177 GLU A CA 1
ATOM 1342 C C . GLU A 1 177 ? 55.810 30.274 -17.813 1.00 49.97 177 GLU A C 1
ATOM 1344 O O . GLU A 1 177 ? 56.028 30.902 -18.851 1.00 49.97 177 GLU A O 1
ATOM 1349 N N . LYS A 1 178 ? 56.516 30.460 -16.691 1.00 49.31 178 LYS A N 1
ATOM 1350 C CA . LYS A 1 178 ? 57.930 30.868 -16.645 1.00 49.31 178 LYS A CA 1
ATOM 1351 C C . LYS A 1 178 ? 58.522 30.625 -15.253 1.00 49.31 178 LYS A C 1
ATOM 1353 O O . LYS A 1 178 ? 58.133 31.276 -14.289 1.00 49.31 178 LYS A O 1
ATOM 1358 N N . ASP A 1 179 ? 59.414 29.637 -15.222 1.00 46.28 179 ASP A N 1
ATOM 1359 C CA . ASP A 1 179 ? 60.704 29.538 -14.525 1.00 46.28 179 ASP A CA 1
ATOM 1360 C C . ASP A 1 179 ? 60.817 30.001 -13.061 1.00 46.28 179 ASP A C 1
ATOM 1362 O O . ASP A 1 179 ? 60.629 31.173 -12.749 1.00 46.28 179 ASP A O 1
ATOM 1366 N N . LEU A 1 180 ? 61.311 29.120 -12.178 1.00 54.28 180 LEU A N 1
ATOM 1367 C CA . LEU A 1 180 ? 62.751 29.084 -11.863 1.00 54.28 180 LEU A CA 1
ATOM 1368 C C . LEU A 1 180 ? 63.081 27.993 -10.824 1.00 54.28 180 LEU A C 1
ATOM 1370 O O . LEU A 1 180 ? 62.503 27.926 -9.742 1.00 54.28 180 LEU A O 1
ATOM 1374 N N . GLU A 1 181 ? 64.058 27.167 -11.178 1.00 50.88 181 GLU A N 1
ATOM 1375 C CA . GLU A 1 181 ? 64.771 26.214 -10.331 1.00 50.88 181 GLU A CA 1
ATOM 1376 C C . GLU 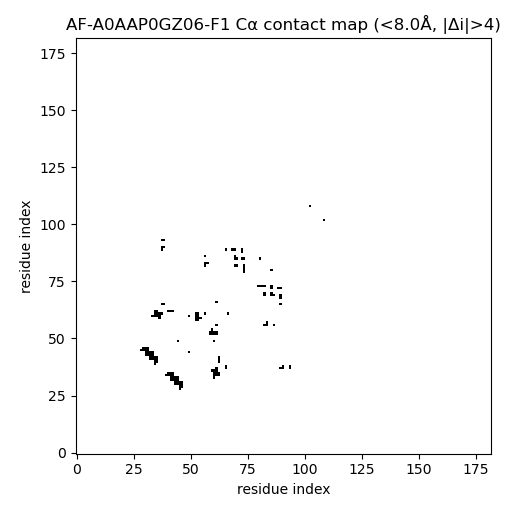A 1 181 ? 65.849 26.947 -9.512 1.00 50.88 181 GLU A C 1
ATOM 1378 O O . GLU A 1 181 ? 66.678 27.641 -10.103 1.00 50.88 181 GLU A O 1
ATOM 1383 N N . THR A 1 182 ? 65.816 26.832 -8.176 1.00 46.53 182 THR A N 1
ATOM 1384 C CA . THR A 1 182 ? 66.931 26.649 -7.202 1.00 46.53 182 THR A CA 1
ATOM 1385 C C . THR A 1 182 ? 66.385 26.787 -5.781 1.00 46.53 182 THR A C 1
ATOM 1387 O O . THR A 1 182 ? 65.761 27.830 -5.484 1.00 46.53 182 THR A O 1
#